Protein AF-A0A6B1ESP6-F1 (afdb_monomer_lite)

Foldseek 3Di:
DPVPPCPVVVVVVVVVVVVVVVVVVVPDDPDDDDPPPDPDDPDDDDDDDDDDDDDDDDDDDDPDDDDPPDDPDPDDPDPDPDDDDDDDADPPPPPPDDDAWDDDPLDIDGVPQDPVNVVVCCVPDDPQPPVNSLVVSLVVQLVVQVVVVCVVVVPDPPVVLSSVLSNLQSVLVVLQVVLVVVLVVLVVVVVVLVVLVVVLVVVVVVCVVPPDDDPVVVVVSVVSVVVSVVSVVVSVVVNVVSVVVRRDNDDRPDDD

Secondary structure (DSSP, 8-state):
-GGGTSHHHHHHHHHHHHHHHHHHHHTSPPPPP----------------------PPPPPP--PPPP----------------S-PPPPPGGGTTT--SSEEEETTEEEETT--HHHHHHHHHHS----HHHHHHHHHHHHHHHHHHHHHHH-TT---HHHHHHHHHHHHHHHHHHHHHHHHHHHTHHHHHHHHHHHHHHHHHHHHHHTT----HHHHHHHHHHHHHHHHHHHHHHHHHHHHHHTPPPPPPP----

Sequence (256 aa):
MFSRKYWLPLLVLIVAIAGVGLYLLQAQPPKQPVVVIKPVAVEKLTVTQPPKVQTPTPSAIDVGAPREDEHFHDADVGHAQLSTEPTPLPAENVDNLPTGETWRDGVWYPENYTQADIQADLAGQPAVTDEEYERRSLKHLVNSYLQRHWAKYPNCTEQELLLADAKDHAKWFAADVDYNKKFLELTPEFDRLRSEANQFMDKYLSVLEGKKLSQAERQKFEAEQKAIVANLGAHNERESALRRSKPIKPKPRHTH

pLDDT: mean 74.84, std 21.78, range [30.27, 97.94]

Radius of gyration: 31.57 Å; chains: 1; bounding box: 67×84×75 Å

Structure (mmCIF, N/CA/C/O backbone):
data_AF-A0A6B1ESP6-F1
#
_entry.id   AF-A0A6B1ESP6-F1
#
loop_
_atom_site.group_PDB
_atom_site.id
_atom_site.type_symbol
_atom_site.label_atom_id
_atom_site.label_alt_id
_atom_site.label_comp_id
_atom_site.label_asym_id
_atom_site.label_entity_id
_atom_site.label_seq_id
_atom_site.pdbx_PDB_ins_code
_atom_site.Cartn_x
_atom_site.Cartn_y
_atom_site.Cartn_z
_atom_site.occupancy
_atom_site.B_iso_or_equiv
_atom_site.auth_seq_id
_atom_site.auth_comp_id
_atom_site.auth_asym_id
_atom_site.auth_atom_id
_atom_site.pdbx_PDB_model_num
ATOM 1 N N . MET A 1 1 ? 19.210 1.535 35.670 1.00 54.34 1 MET A N 1
ATOM 2 C CA . MET A 1 1 ? 18.925 0.530 36.727 1.00 54.34 1 MET A CA 1
ATOM 3 C C . MET A 1 1 ? 17.632 -0.272 36.514 1.00 54.34 1 MET A C 1
ATOM 5 O O . MET A 1 1 ? 17.475 -1.299 37.160 1.00 54.34 1 MET A O 1
ATOM 9 N N . PHE A 1 2 ? 16.736 0.119 35.597 1.00 55.00 2 PHE A N 1
ATOM 10 C CA . PHE A 1 2 ? 15.455 -0.575 35.382 1.00 55.00 2 PHE A CA 1
ATOM 11 C C . PHE A 1 2 ? 15.565 -1.941 34.676 1.00 55.00 2 PHE A C 1
ATOM 13 O O . PHE A 1 2 ? 14.752 -2.821 34.924 1.00 55.00 2 PHE A O 1
ATOM 20 N N . SER A 1 3 ? 16.597 -2.181 33.867 1.00 64.50 3 SER A N 1
ATOM 21 C CA . SER A 1 3 ? 16.687 -3.369 33.005 1.00 64.50 3 SER A CA 1
ATOM 22 C C . SER A 1 3 ? 16.997 -4.694 33.715 1.00 64.50 3 SER A C 1
ATOM 24 O O . SER A 1 3 ? 16.767 -5.740 33.128 1.00 64.50 3 SER A O 1
ATOM 26 N N . ARG A 1 4 ? 17.467 -4.705 34.971 1.00 78.50 4 ARG A N 1
ATOM 27 C CA . ARG A 1 4 ? 17.786 -5.969 35.676 1.00 78.50 4 ARG A CA 1
ATOM 28 C C . ARG A 1 4 ? 16.632 -6.538 36.505 1.00 78.50 4 ARG A C 1
ATOM 30 O O . ARG A 1 4 ? 16.592 -7.742 36.724 1.00 78.50 4 ARG A O 1
ATOM 37 N N . LYS A 1 5 ? 15.684 -5.706 36.952 1.00 87.25 5 LYS A N 1
ATOM 38 C CA . LYS A 1 5 ? 14.614 -6.141 37.871 1.00 87.25 5 LYS A CA 1
ATOM 39 C C . LYS A 1 5 ? 13.443 -6.831 37.157 1.00 87.25 5 LYS A C 1
ATOM 41 O O . LYS A 1 5 ? 12.771 -7.654 37.765 1.00 87.25 5 LYS A O 1
ATOM 46 N N . TYR A 1 6 ? 13.237 -6.546 35.868 1.00 88.75 6 TYR A N 1
ATOM 47 C CA . TYR A 1 6 ? 12.119 -7.087 35.078 1.00 88.75 6 TYR A CA 1
ATOM 48 C C . TYR A 1 6 ? 12.486 -8.271 34.175 1.00 88.75 6 TYR A C 1
ATOM 50 O O . TYR A 1 6 ? 11.617 -8.809 33.498 1.00 88.75 6 TYR A O 1
ATOM 58 N N . TRP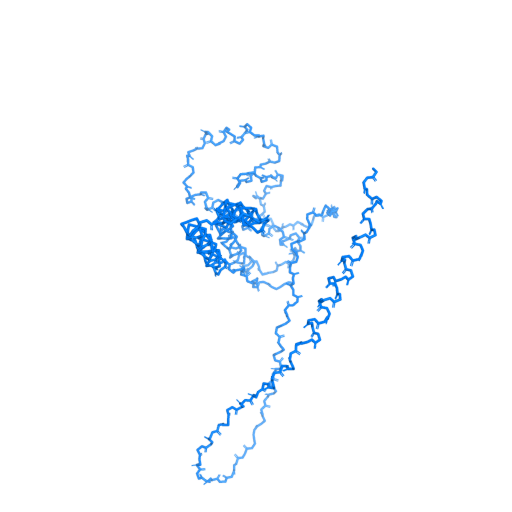 A 1 7 ? 13.745 -8.718 34.174 1.00 90.44 7 TRP A N 1
ATOM 59 C CA . TRP A 1 7 ? 14.173 -9.829 33.316 1.00 90.44 7 TRP A CA 1
ATOM 60 C C . TRP A 1 7 ? 13.505 -11.159 33.690 1.00 90.44 7 TRP A C 1
ATOM 62 O O . TRP A 1 7 ? 13.099 -11.919 32.816 1.00 90.44 7 TRP A O 1
ATOM 72 N N . LEU A 1 8 ? 13.325 -11.412 34.991 1.00 92.19 8 LEU A N 1
ATOM 73 C CA . LEU A 1 8 ? 12.678 -12.629 35.482 1.00 92.19 8 LEU A CA 1
ATOM 74 C C . LEU A 1 8 ? 11.184 -12.718 35.092 1.00 92.19 8 LEU A C 1
ATOM 76 O O . LEU A 1 8 ? 10.803 -13.719 34.488 1.00 92.19 8 LEU A O 1
ATOM 80 N N . PRO A 1 9 ? 10.328 -11.704 35.359 1.00 91.50 9 PRO A N 1
ATOM 81 C CA . PRO A 1 9 ? 8.923 -11.764 34.947 1.00 91.50 9 PRO A CA 1
ATOM 82 C C . PRO A 1 9 ? 8.744 -11.774 33.422 1.00 91.50 9 PRO A C 1
ATOM 84 O O . PRO A 1 9 ? 7.813 -12.410 32.934 1.00 91.50 9 PRO A O 1
ATOM 87 N N . LEU A 1 10 ? 9.647 -11.142 32.661 1.00 93.19 10 LEU A N 1
ATOM 88 C CA . LEU A 1 10 ? 9.607 -11.182 31.198 1.00 93.19 10 LEU A CA 1
ATOM 89 C C . LEU A 1 10 ? 9.841 -12.604 30.657 1.00 93.19 10 LEU A C 1
ATOM 91 O O . LEU A 1 10 ? 9.114 -13.044 29.771 1.00 93.19 10 LEU A O 1
ATOM 95 N N . LEU A 1 11 ? 10.800 -13.351 31.220 1.00 95.56 11 LEU A N 1
ATOM 96 C CA . LEU A 1 11 ? 11.033 -14.749 30.834 1.00 95.56 11 LEU A CA 1
ATOM 97 C C . LEU A 1 11 ? 9.834 -15.647 31.161 1.00 95.56 11 LEU A C 1
ATOM 99 O O . LEU A 1 11 ? 9.449 -16.473 30.337 1.00 95.56 11 LEU A O 1
ATOM 103 N N . VAL A 1 12 ? 9.204 -15.455 32.325 1.00 95.88 12 VAL A N 1
ATOM 104 C CA . VAL A 1 12 ? 7.998 -16.211 32.708 1.00 95.88 12 VAL A CA 1
ATOM 105 C C . VAL A 1 12 ? 6.845 -15.939 31.736 1.00 95.88 12 VAL A C 1
ATOM 107 O O . VAL A 1 12 ? 6.162 -16.874 31.323 1.00 95.88 12 VAL A O 1
ATOM 110 N N . LEU A 1 13 ? 6.663 -14.683 31.314 1.00 95.69 13 LEU A N 1
ATOM 111 C CA . LEU A 1 13 ? 5.640 -14.310 30.336 1.00 95.69 13 LEU A CA 1
ATOM 112 C C . LEU A 1 13 ? 5.875 -14.981 28.973 1.00 95.69 13 LEU A C 1
ATOM 114 O O . LEU A 1 13 ? 4.936 -15.515 28.387 1.00 95.69 13 LEU A O 1
ATOM 118 N N . ILE A 1 14 ? 7.121 -15.004 28.487 1.00 95.44 14 ILE A N 1
ATOM 119 C CA . ILE A 1 14 ? 7.469 -15.640 27.206 1.00 95.44 14 ILE A CA 1
ATOM 120 C C . ILE A 1 14 ? 7.191 -17.150 27.252 1.00 95.44 14 ILE A C 1
ATOM 122 O O . ILE A 1 14 ? 6.597 -17.692 26.320 1.00 95.44 14 ILE A O 1
ATOM 126 N N . VAL A 1 15 ? 7.556 -17.824 28.348 1.00 96.62 15 VAL A N 1
ATOM 127 C CA . VAL A 1 15 ? 7.289 -19.263 28.525 1.00 96.62 15 VAL A CA 1
ATOM 128 C C . VAL A 1 15 ? 5.786 -19.546 28.588 1.00 96.62 15 VAL A C 1
ATOM 130 O O . VAL A 1 15 ? 5.328 -20.520 27.993 1.00 96.62 15 VAL A O 1
ATOM 133 N N . ALA A 1 16 ? 4.999 -18.685 29.240 1.00 96.19 16 ALA A N 1
ATOM 134 C CA . ALA A 1 16 ? 3.546 -18.825 29.284 1.00 96.19 16 ALA A CA 1
ATOM 135 C C . ALA A 1 16 ? 2.908 -18.691 27.889 1.00 96.19 16 ALA A C 1
ATOM 137 O O . ALA A 1 16 ? 2.084 -19.523 27.513 1.00 96.19 16 ALA A O 1
ATOM 138 N N . ILE A 1 17 ? 3.326 -17.698 27.094 1.00 94.88 17 ILE A N 1
ATOM 139 C CA . ILE A 1 17 ? 2.826 -17.503 25.721 1.00 94.88 17 ILE A CA 1
ATOM 140 C C . ILE A 1 17 ? 3.189 -18.704 24.839 1.00 94.88 17 ILE A C 1
ATOM 142 O O . ILE A 1 17 ? 2.329 -19.225 24.129 1.00 94.88 17 ILE A O 1
ATOM 146 N N . ALA A 1 18 ? 4.434 -19.183 24.919 1.00 95.62 18 ALA A N 1
ATOM 147 C CA . ALA A 1 18 ? 4.878 -20.356 24.170 1.00 95.62 18 ALA A CA 1
ATOM 148 C C . ALA A 1 18 ? 4.104 -21.625 24.573 1.00 95.62 18 ALA A C 1
ATOM 150 O O . ALA A 1 18 ? 3.682 -22.390 23.707 1.00 95.62 18 ALA A O 1
ATOM 151 N N . GLY A 1 19 ? 3.861 -21.821 25.873 1.00 96.00 19 GLY A N 1
ATOM 152 C CA . GLY A 1 19 ? 3.088 -22.952 26.389 1.00 96.00 19 GLY A CA 1
ATOM 153 C C . GLY A 1 19 ? 1.634 -22.946 25.913 1.00 96.00 19 GLY A C 1
ATOM 154 O O . GLY A 1 19 ? 1.138 -23.969 25.445 1.00 96.00 19 GLY A O 1
ATOM 155 N N . VAL A 1 20 ? 0.967 -21.788 25.961 1.00 94.12 20 VAL A N 1
ATOM 156 C CA . VAL A 1 20 ? -0.413 -21.638 25.465 1.00 94.12 20 VAL A CA 1
ATOM 157 C C . VAL A 1 20 ? -0.478 -21.832 23.948 1.00 94.12 20 VAL A C 1
ATOM 159 O O . VAL A 1 20 ? -1.365 -22.531 23.460 1.00 94.12 20 VAL A O 1
ATOM 162 N N . GLY A 1 21 ? 0.477 -21.276 23.197 1.00 92.12 21 GLY A N 1
ATOM 163 C CA . GLY A 1 21 ? 0.555 -21.462 21.747 1.00 92.12 21 GLY A CA 1
ATOM 164 C C . GLY A 1 21 ? 0.718 -22.933 21.353 1.00 92.12 21 GLY A C 1
ATOM 165 O O . GLY A 1 21 ? 0.013 -23.418 20.468 1.00 92.12 21 GLY A O 1
ATOM 166 N N . LEU A 1 22 ? 1.589 -23.667 22.054 1.00 93.62 22 LEU A N 1
ATOM 167 C CA . LEU A 1 22 ? 1.801 -25.094 21.813 1.00 93.62 22 LEU A CA 1
ATOM 168 C C . LEU A 1 22 ? 0.562 -25.928 22.173 1.00 93.62 22 LEU A C 1
ATOM 170 O O . LEU A 1 22 ? 0.193 -26.832 21.424 1.00 93.62 22 LEU A O 1
ATOM 174 N N . TYR A 1 23 ? -0.111 -25.593 23.277 1.00 93.88 23 TYR A N 1
ATOM 175 C CA . TYR A 1 23 ? -1.363 -26.236 23.674 1.00 93.88 23 TYR A CA 1
ATOM 176 C C . TYR A 1 23 ? -2.458 -26.057 22.611 1.00 93.88 23 TYR A C 1
ATOM 178 O O . TYR A 1 23 ? -3.116 -27.024 22.231 1.00 93.88 23 TYR A O 1
ATOM 186 N N . LEU A 1 24 ? -2.615 -24.846 22.066 1.00 92.81 24 LEU A N 1
ATOM 187 C CA . LEU A 1 24 ? -3.605 -24.567 21.020 1.00 92.81 24 LEU A CA 1
ATOM 188 C C . LEU A 1 24 ? -3.297 -25.279 19.695 1.00 92.81 24 LEU A C 1
ATOM 190 O O . LEU A 1 24 ? -4.224 -25.677 18.994 1.00 92.81 24 LEU A O 1
ATOM 194 N N . LEU A 1 25 ? -2.018 -25.479 19.362 1.00 87.31 25 LEU A N 1
ATOM 195 C CA . LEU A 1 25 ? -1.607 -26.271 18.197 1.00 87.31 25 LEU A CA 1
ATOM 196 C C . LEU A 1 25 ? -1.955 -27.755 18.361 1.00 87.31 25 LEU A C 1
ATOM 198 O O . LEU A 1 25 ? -2.417 -28.381 17.410 1.00 87.31 25 LEU A O 1
ATOM 202 N N . GLN A 1 26 ? -1.775 -28.310 19.562 1.00 89.88 26 GLN A N 1
ATOM 203 C CA . GLN A 1 26 ? -2.133 -29.702 19.856 1.00 89.88 26 GLN A CA 1
ATOM 204 C C . GLN A 1 26 ? -3.646 -29.921 19.947 1.00 89.88 26 GLN A C 1
ATOM 206 O O . GLN A 1 26 ? -4.128 -31.001 19.617 1.00 89.88 26 GLN A O 1
ATOM 211 N N . ALA A 1 27 ? -4.398 -28.904 20.369 1.00 88.81 27 ALA A N 1
ATOM 212 C CA . ALA A 1 27 ? -5.850 -28.967 20.483 1.00 88.81 27 ALA A CA 1
ATOM 213 C C . ALA A 1 27 ? -6.588 -28.791 19.141 1.00 88.81 27 ALA A C 1
ATOM 215 O O . ALA A 1 27 ? -7.822 -28.800 19.126 1.00 88.81 27 ALA A O 1
ATOM 216 N N . GLN A 1 28 ? -5.882 -28.628 18.013 1.00 83.31 28 GLN A N 1
ATOM 217 C CA . GLN A 1 28 ? -6.551 -28.567 16.716 1.00 83.31 28 GLN A CA 1
ATOM 218 C C . GLN A 1 28 ? -7.166 -29.931 16.372 1.00 83.31 28 GLN A C 1
ATOM 220 O O . GLN A 1 28 ? -6.459 -30.942 16.376 1.00 83.31 28 GLN A O 1
ATOM 225 N N . PRO A 1 29 ? -8.471 -29.990 16.053 1.00 83.44 29 PRO A N 1
ATOM 226 C CA . PRO A 1 29 ? -9.091 -31.230 15.621 1.00 83.44 29 PRO A CA 1
ATOM 227 C C . PRO A 1 29 ? -8.395 -31.745 14.350 1.00 83.44 29 PRO A C 1
ATOM 229 O O . PRO A 1 29 ? -7.986 -30.940 13.504 1.00 83.44 29 PRO A O 1
ATOM 232 N N . PRO A 1 30 ? -8.249 -33.074 14.193 1.00 81.62 30 PRO A N 1
ATOM 233 C CA . PRO A 1 30 ? -7.629 -33.654 13.010 1.00 81.62 30 PRO A CA 1
ATOM 234 C C . PRO A 1 30 ? -8.343 -33.135 11.762 1.00 81.62 30 PRO A C 1
ATOM 236 O O . PRO A 1 30 ? -9.575 -33.153 11.686 1.00 81.62 30 PRO A O 1
ATOM 239 N N . LYS A 1 31 ? -7.564 -32.638 10.793 1.00 82.62 31 LYS A N 1
ATOM 240 C CA . LYS A 1 31 ? -8.104 -32.145 9.521 1.00 82.62 31 LYS A CA 1
ATOM 241 C C . LYS A 1 31 ? -8.976 -33.242 8.919 1.00 82.62 31 LYS A C 1
ATOM 243 O O . LYS A 1 31 ? -8.524 -34.378 8.775 1.00 82.62 31 LYS A O 1
ATOM 248 N N . GLN A 1 32 ? -10.226 -32.905 8.606 1.00 83.06 32 GLN A N 1
ATOM 249 C CA . GLN A 1 32 ? -11.143 -33.863 8.003 1.00 83.06 32 GLN A CA 1
ATOM 250 C C . GLN A 1 32 ? -10.529 -34.399 6.700 1.00 83.06 32 GLN A C 1
ATOM 252 O O . GLN A 1 32 ? -9.935 -33.619 5.947 1.00 83.06 32 GLN A O 1
ATOM 257 N N . PRO A 1 33 ? -10.628 -35.714 6.437 1.00 81.94 33 PRO A N 1
ATOM 258 C CA . PRO A 1 33 ? -10.067 -36.303 5.234 1.00 81.94 33 PRO A CA 1
ATOM 259 C C . PRO A 1 33 ? -10.719 -35.659 4.011 1.00 81.94 33 PRO A C 1
ATOM 261 O O . PRO A 1 33 ? -11.938 -35.700 3.842 1.00 81.94 33 PRO A O 1
ATOM 264 N N . VAL A 1 34 ? -9.896 -35.044 3.163 1.00 79.12 34 VAL A N 1
ATOM 265 C CA . VAL A 1 34 ? -10.346 -34.469 1.896 1.00 79.12 34 VAL A CA 1
ATOM 266 C C . VAL A 1 34 ? -10.755 -35.628 0.993 1.00 79.12 34 VAL A C 1
ATOM 268 O O . VAL A 1 34 ? -9.910 -36.347 0.461 1.00 79.12 34 VAL A O 1
ATOM 271 N N . VAL A 1 35 ? -12.063 -35.836 0.841 1.00 75.25 35 VAL A N 1
ATOM 272 C CA . VAL A 1 35 ? -12.599 -36.811 -0.110 1.00 75.25 35 VAL A CA 1
ATOM 273 C C . VAL A 1 35 ? -12.404 -36.237 -1.509 1.00 75.25 35 VAL A C 1
ATOM 275 O O . VAL A 1 35 ? -13.191 -35.421 -1.982 1.00 75.25 35 VAL A O 1
ATOM 278 N N . VAL A 1 36 ? -11.323 -36.643 -2.174 1.00 71.12 36 VAL A N 1
ATOM 279 C CA . VAL A 1 36 ? -11.107 -36.345 -3.591 1.00 71.12 36 VAL A CA 1
ATOM 280 C C . VAL A 1 36 ? -12.085 -37.198 -4.394 1.00 71.12 36 VAL A C 1
ATOM 282 O O . VAL A 1 36 ? -11.798 -38.345 -4.740 1.00 71.12 36 VAL A O 1
ATOM 285 N N . ILE A 1 37 ? -13.264 -36.645 -4.677 1.00 64.56 37 ILE A N 1
ATOM 286 C CA . ILE A 1 37 ? -14.191 -37.231 -5.644 1.00 64.56 37 ILE A CA 1
ATOM 287 C C . ILE A 1 37 ? -13.564 -37.017 -7.021 1.00 64.56 37 ILE A C 1
ATOM 289 O O . ILE A 1 37 ? -13.698 -35.956 -7.626 1.00 64.56 37 ILE A O 1
ATOM 293 N N . LYS A 1 38 ? -12.836 -38.025 -7.510 1.00 71.88 38 LYS A N 1
ATOM 294 C CA . LYS A 1 38 ? -12.468 -38.080 -8.924 1.00 71.88 38 LYS A CA 1
ATOM 295 C C . LYS A 1 38 ? -13.771 -38.193 -9.724 1.00 71.88 38 LYS A C 1
ATOM 297 O O . LYS A 1 38 ? -14.519 -39.141 -9.477 1.00 71.88 38 LYS A O 1
ATOM 302 N N . PRO A 1 39 ? -14.073 -37.270 -10.651 1.00 62.56 39 PRO A N 1
ATOM 303 C CA . PRO A 1 39 ? -15.215 -37.437 -11.533 1.00 62.56 39 PRO A CA 1
ATOM 304 C C . PRO A 1 39 ? -14.976 -38.686 -12.385 1.00 62.56 39 PRO A C 1
ATOM 306 O O . PRO A 1 39 ? -14.088 -38.719 -13.235 1.00 62.56 39 PRO A O 1
ATOM 309 N N . VAL A 1 40 ? -15.741 -39.742 -12.111 1.00 63.12 40 VAL A N 1
ATOM 310 C CA . VAL A 1 40 ? -15.807 -40.919 -12.974 1.00 63.12 40 VAL A CA 1
ATOM 311 C C . VAL A 1 40 ? -16.521 -40.473 -14.243 1.00 63.12 40 VAL A C 1
ATOM 313 O O . VAL A 1 40 ? -17.710 -40.156 -14.216 1.00 63.12 40 VAL A O 1
ATOM 316 N N . ALA A 1 41 ? -15.780 -40.395 -15.347 1.00 57.38 41 ALA A N 1
ATOM 317 C CA . ALA A 1 41 ? -16.368 -40.217 -16.662 1.00 57.38 41 ALA A CA 1
ATOM 318 C C . ALA A 1 41 ? -17.255 -41.435 -16.945 1.00 57.38 41 ALA A C 1
ATOM 320 O O . ALA A 1 41 ? -16.771 -42.562 -17.033 1.00 57.38 41 ALA A O 1
ATOM 321 N N . VAL A 1 42 ? -18.565 -41.213 -17.034 1.00 53.09 42 VAL A N 1
ATOM 322 C CA . VAL A 1 42 ? -19.512 -42.244 -17.458 1.00 53.09 42 VAL A CA 1
ATOM 323 C C . VAL A 1 42 ? -19.273 -42.475 -18.948 1.00 53.09 42 VAL A C 1
ATOM 325 O O . VAL A 1 42 ? -19.674 -41.662 -19.783 1.00 53.09 42 VAL A O 1
ATOM 328 N N . GLU A 1 43 ? -18.570 -43.556 -19.280 1.00 52.81 43 GLU A N 1
ATOM 329 C CA . GLU A 1 43 ? -18.422 -44.019 -20.657 1.00 52.81 43 GLU A CA 1
ATOM 330 C C . GLU A 1 43 ? -19.806 -44.318 -21.244 1.00 52.81 43 GLU A C 1
ATOM 332 O O . GLU A 1 43 ? -20.570 -45.144 -20.738 1.00 52.81 43 GLU A O 1
ATOM 337 N N . LYS A 1 44 ? -20.135 -43.641 -22.348 1.00 51.88 44 LYS A N 1
ATOM 338 C CA . LYS A 1 44 ? -21.226 -44.059 -23.227 1.00 51.88 44 LYS A CA 1
ATOM 339 C C . LYS A 1 44 ? -20.877 -45.437 -23.784 1.00 51.88 44 LYS A C 1
ATOM 341 O O . LYS A 1 44 ? -19.951 -45.557 -24.584 1.00 51.88 44 LYS A O 1
ATOM 346 N N . LEU A 1 45 ? -21.666 -46.444 -23.411 1.00 49.25 45 LEU A N 1
ATOM 347 C CA . LEU A 1 45 ? -21.692 -47.750 -24.065 1.00 49.25 45 LEU A CA 1
ATOM 348 C C . LEU A 1 45 ? -21.876 -47.550 -25.574 1.00 49.25 45 LEU A C 1
ATOM 350 O O . LEU A 1 45 ? -22.969 -47.219 -26.033 1.00 49.25 45 LEU A O 1
ATOM 354 N N . THR A 1 46 ? -20.802 -47.738 -26.338 1.00 40.28 46 THR A N 1
ATOM 355 C CA . THR A 1 46 ? -20.860 -47.819 -27.797 1.00 40.28 46 THR A CA 1
ATOM 356 C C . THR A 1 46 ? -20.330 -49.178 -28.217 1.00 40.28 46 THR A C 1
ATOM 358 O O . THR A 1 46 ? -19.266 -49.622 -27.795 1.00 40.28 46 THR A O 1
ATOM 361 N N . VAL A 1 47 ? -21.164 -49.849 -29.000 1.00 43.91 47 VAL A N 1
ATOM 362 C CA . VAL A 1 47 ? -21.042 -51.226 -29.455 1.00 43.91 47 VAL A CA 1
ATOM 363 C C . VAL A 1 47 ? -19.794 -51.434 -30.327 1.00 43.91 47 VAL A C 1
ATOM 365 O O . VAL A 1 47 ? -19.432 -50.611 -31.160 1.00 43.91 47 VAL A O 1
ATOM 368 N N . THR A 1 48 ? -19.186 -52.590 -30.089 1.00 46.09 48 THR A N 1
ATOM 369 C CA . THR A 1 48 ? -18.043 -53.292 -30.683 1.00 46.09 48 THR A CA 1
ATOM 370 C C . THR A 1 48 ? -17.803 -53.135 -32.196 1.00 46.09 48 THR A C 1
ATOM 372 O O . THR A 1 48 ? -18.688 -53.445 -32.987 1.00 46.09 48 THR A O 1
ATOM 375 N N . GLN A 1 49 ? -16.543 -52.874 -32.591 1.00 39.34 49 GLN A N 1
ATOM 376 C CA . GLN A 1 49 ? -15.897 -53.475 -33.779 1.00 39.34 49 GLN A CA 1
ATOM 377 C C . GLN A 1 49 ? -14.382 -53.748 -33.540 1.00 39.34 49 GLN A C 1
ATOM 379 O O . GLN A 1 49 ? -13.759 -53.016 -32.771 1.00 39.34 49 GLN A O 1
ATOM 384 N N . PRO A 1 50 ? -13.797 -54.815 -34.141 1.00 41.88 50 PRO A N 1
ATOM 385 C CA . PRO A 1 50 ? -12.459 -55.358 -33.833 1.00 41.88 50 PRO A CA 1
ATOM 386 C C . PRO A 1 50 ? -11.300 -54.716 -34.652 1.00 41.88 50 PRO A C 1
ATOM 388 O O . PRO A 1 50 ? -11.553 -53.914 -35.550 1.00 41.88 50 PRO A O 1
ATOM 391 N N . PRO A 1 51 ? -10.018 -55.023 -34.337 1.00 59.41 51 PRO A N 1
ATOM 392 C CA . PRO A 1 51 ? -8.928 -54.044 -34.262 1.00 59.41 51 PRO A CA 1
ATOM 393 C C . PRO A 1 51 ? -8.087 -53.936 -35.538 1.00 59.41 51 PRO A C 1
ATOM 395 O O . PRO A 1 51 ? -7.925 -54.917 -36.268 1.00 59.41 51 PRO A O 1
ATOM 398 N N . LYS A 1 52 ? -7.423 -52.786 -35.747 1.00 38.00 52 LYS A N 1
ATOM 399 C CA . LYS A 1 52 ? -6.242 -52.751 -36.619 1.00 38.00 52 LYS A CA 1
ATOM 400 C C . LYS A 1 52 ? -5.272 -51.584 -36.375 1.00 38.00 52 LYS A C 1
ATOM 402 O O . LYS A 1 52 ? -5.648 -50.423 -36.433 1.00 38.00 52 LYS A O 1
ATOM 407 N N . VAL A 1 53 ? -4.007 -52.001 -36.276 1.00 38.53 53 VAL A N 1
ATOM 408 C CA . VAL A 1 53 ? -2.730 -51.323 -36.570 1.00 38.53 53 VAL A CA 1
ATOM 409 C C . VAL A 1 53 ? -2.203 -50.296 -35.562 1.00 38.53 53 VAL A C 1
ATOM 411 O O . VAL A 1 53 ? -2.724 -49.202 -35.388 1.00 38.53 53 VAL A O 1
ATOM 414 N N . GLN A 1 54 ? -1.084 -50.700 -34.955 1.00 46.75 54 GLN A N 1
ATOM 415 C CA . GLN A 1 54 ? -0.141 -49.903 -34.182 1.00 46.75 54 GLN A CA 1
ATOM 416 C C . GLN A 1 54 ? 0.600 -48.904 -35.079 1.00 46.75 54 GLN A C 1
ATOM 418 O O . GLN A 1 54 ? 1.150 -49.290 -36.111 1.00 46.75 54 GLN A O 1
ATOM 423 N N . THR A 1 55 ? 0.719 -47.668 -34.602 1.00 41.06 55 THR A N 1
ATOM 424 C CA . THR A 1 55 ? 1.714 -46.692 -35.063 1.00 41.06 55 THR A CA 1
ATOM 425 C C . THR A 1 55 ? 2.296 -46.025 -33.811 1.00 41.06 55 THR A C 1
ATOM 427 O O . THR A 1 55 ? 1.523 -45.686 -32.913 1.00 41.06 55 THR A O 1
ATOM 430 N N . PRO A 1 56 ? 3.628 -45.895 -33.678 1.00 46.66 56 PRO A N 1
ATOM 431 C CA . PRO A 1 56 ? 4.256 -45.468 -32.432 1.00 46.66 56 PRO A CA 1
ATOM 432 C C . PRO A 1 56 ? 4.049 -43.970 -32.176 1.00 46.66 56 PRO A C 1
ATOM 434 O O . PRO A 1 56 ? 4.309 -43.137 -33.044 1.00 46.66 56 PRO A O 1
ATOM 437 N N . THR A 1 57 ? 3.609 -43.637 -30.964 1.00 40.44 57 THR A N 1
ATOM 438 C CA . THR A 1 57 ? 3.522 -42.260 -30.466 1.00 40.44 57 THR A CA 1
ATOM 439 C C . THR A 1 57 ? 4.917 -41.761 -30.064 1.00 40.44 57 THR A C 1
ATOM 441 O O . THR A 1 57 ? 5.603 -42.459 -29.314 1.00 40.44 57 THR A O 1
ATOM 444 N N . PRO A 1 58 ? 5.350 -40.568 -30.509 1.00 40.66 58 PRO A N 1
ATOM 445 C CA . PRO A 1 58 ? 6.550 -39.916 -29.997 1.00 40.66 58 PRO A CA 1
ATOM 446 C C . PRO A 1 58 ? 6.338 -39.446 -28.551 1.00 40.66 58 PRO A C 1
ATOM 448 O O . PRO A 1 58 ? 5.277 -38.935 -28.197 1.00 40.66 58 PRO A O 1
ATOM 451 N N . SER A 1 59 ? 7.364 -39.644 -27.725 1.00 41.91 59 SER A N 1
ATOM 452 C CA . SER A 1 59 ? 7.419 -39.290 -26.307 1.00 41.91 59 SER A CA 1
ATOM 453 C C . SER A 1 59 ? 6.909 -37.876 -26.024 1.00 41.91 59 SER A C 1
ATOM 455 O O . SER A 1 59 ? 7.412 -36.899 -26.578 1.00 41.91 59 SER A O 1
ATOM 457 N N . ALA A 1 60 ? 5.940 -37.774 -25.113 1.00 42.19 60 ALA A N 1
ATOM 458 C CA . ALA A 1 60 ? 5.567 -36.512 -24.500 1.00 42.19 60 ALA A CA 1
ATOM 459 C C . ALA A 1 60 ? 6.734 -36.014 -23.638 1.00 42.19 60 ALA A C 1
ATOM 461 O O . ALA A 1 60 ? 7.237 -36.731 -22.772 1.00 42.19 60 ALA A O 1
ATOM 462 N N . ILE A 1 61 ? 7.165 -34.790 -23.921 1.00 45.59 61 ILE A N 1
ATOM 463 C CA . ILE A 1 61 ? 8.088 -34.020 -23.097 1.00 45.59 61 ILE A CA 1
ATOM 464 C C . ILE A 1 61 ? 7.380 -33.732 -21.771 1.00 45.59 61 ILE A C 1
ATOM 466 O O . ILE A 1 61 ? 6.281 -33.177 -21.749 1.00 45.59 61 ILE A O 1
ATOM 470 N N . ASP A 1 62 ? 8.020 -34.148 -20.685 1.00 41.22 62 ASP A N 1
ATOM 471 C CA . ASP A 1 62 ? 7.661 -33.830 -19.309 1.00 41.22 62 ASP A CA 1
ATOM 472 C C . ASP A 1 62 ? 7.855 -32.321 -19.092 1.00 41.22 62 ASP A C 1
ATOM 474 O O . ASP A 1 62 ? 8.977 -31.825 -18.975 1.00 41.22 62 ASP A O 1
ATOM 478 N N . VAL A 1 63 ? 6.759 -31.561 -19.143 1.00 40.03 63 VAL A N 1
ATOM 479 C CA . VAL A 1 63 ? 6.763 -30.137 -18.799 1.00 40.03 63 VAL A CA 1
ATOM 480 C C . VAL A 1 63 ? 6.737 -30.057 -17.278 1.00 40.03 63 VAL A C 1
ATOM 482 O O . VAL A 1 63 ? 5.676 -30.065 -16.652 1.00 40.03 63 VAL A O 1
ATOM 485 N N . GLY A 1 64 ? 7.935 -30.024 -16.696 1.00 35.47 64 GLY A N 1
ATOM 486 C CA . GLY A 1 64 ? 8.140 -29.796 -15.275 1.00 35.47 64 GLY A CA 1
ATOM 487 C C . GLY A 1 64 ? 7.401 -28.545 -14.796 1.00 35.47 64 GLY A C 1
ATOM 488 O O . GLY A 1 64 ? 7.369 -27.513 -15.470 1.00 35.47 64 GLY A O 1
ATOM 489 N N . ALA A 1 65 ? 6.792 -28.664 -13.618 1.00 42.28 65 ALA A N 1
ATOM 490 C CA . ALA A 1 65 ? 6.130 -27.576 -12.916 1.00 42.28 65 ALA A CA 1
ATOM 4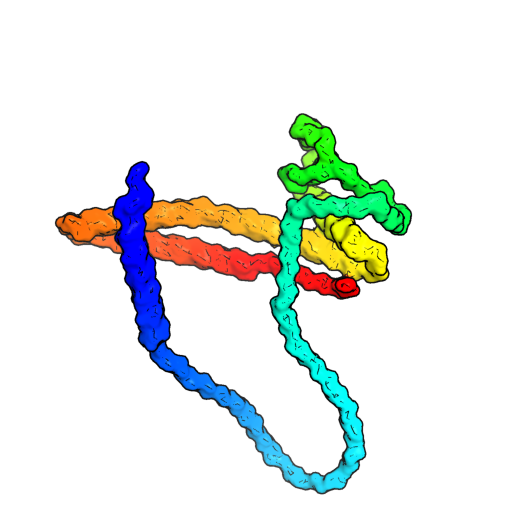91 C C . ALA A 1 65 ? 7.050 -26.340 -12.798 1.00 42.28 65 ALA A C 1
ATOM 493 O O . ALA A 1 65 ? 8.254 -26.500 -12.571 1.00 42.28 65 ALA A O 1
ATOM 494 N N . PRO A 1 66 ? 6.516 -25.110 -12.915 1.00 43.94 66 PRO A N 1
ATOM 495 C CA . PRO A 1 66 ? 7.311 -23.908 -12.707 1.00 43.94 66 PRO A CA 1
ATOM 496 C C . PRO A 1 66 ? 7.833 -23.881 -11.265 1.00 43.94 66 PRO A C 1
ATOM 498 O O . PRO A 1 66 ? 7.059 -23.892 -10.310 1.00 43.94 66 PRO A O 1
ATOM 501 N N . ARG A 1 67 ? 9.161 -23.858 -11.120 1.00 39.72 67 ARG A N 1
ATOM 502 C CA . ARG A 1 67 ? 9.853 -23.530 -9.868 1.00 39.72 67 ARG A CA 1
ATOM 503 C C . ARG A 1 67 ? 9.475 -22.101 -9.469 1.00 39.72 67 ARG A C 1
ATOM 505 O O . ARG A 1 67 ? 9.697 -21.176 -10.242 1.00 39.72 67 ARG A O 1
ATOM 512 N N . GLU A 1 68 ? 8.927 -21.928 -8.270 1.00 42.62 68 GLU A N 1
ATOM 513 C CA . GLU A 1 68 ? 8.525 -20.627 -7.709 1.00 42.62 68 GLU A CA 1
ATOM 514 C C . GLU A 1 68 ? 9.675 -19.874 -7.001 1.00 42.62 68 GLU A C 1
ATOM 516 O O . GLU A 1 68 ? 9.440 -18.872 -6.331 1.00 42.62 68 GLU A O 1
ATOM 521 N N . ASP A 1 69 ? 10.931 -20.289 -7.188 1.00 42.84 69 ASP A N 1
ATOM 522 C CA . ASP A 1 69 ? 12.054 -19.848 -6.345 1.00 42.84 69 ASP A CA 1
ATOM 523 C C . ASP A 1 69 ? 13.048 -18.902 -7.041 1.00 42.84 69 ASP A C 1
ATOM 525 O O . ASP A 1 69 ? 14.258 -19.025 -6.871 1.00 42.84 69 ASP A O 1
ATOM 529 N N . GLU A 1 70 ? 12.562 -17.914 -7.792 1.00 38.34 70 GLU A N 1
ATOM 530 C CA . GLU A 1 70 ? 13.395 -16.773 -8.201 1.00 38.34 70 GLU A CA 1
ATOM 531 C C . GLU A 1 70 ? 12.837 -15.480 -7.613 1.00 38.34 70 GLU A C 1
ATOM 533 O O . GLU A 1 70 ? 12.230 -14.634 -8.273 1.00 38.34 70 GLU A O 1
ATOM 538 N N . HIS A 1 71 ? 13.056 -15.331 -6.306 1.00 39.97 71 HIS A N 1
ATOM 539 C CA . HIS A 1 71 ? 13.096 -14.017 -5.684 1.00 39.97 71 HIS A CA 1
ATOM 540 C C . HIS A 1 71 ? 14.248 -13.229 -6.318 1.00 39.97 71 HIS A C 1
ATOM 542 O O . HIS A 1 71 ? 15.410 -13.369 -5.937 1.00 39.97 71 HIS A O 1
ATOM 548 N N . PHE A 1 72 ? 13.917 -12.371 -7.283 1.00 38.91 72 PHE A N 1
ATOM 549 C CA . PHE A 1 72 ? 14.731 -11.202 -7.589 1.00 38.91 72 PHE A CA 1
ATOM 550 C C . PHE A 1 72 ? 14.763 -10.350 -6.317 1.00 38.91 72 PHE A C 1
ATOM 552 O O . PHE A 1 72 ? 13.870 -9.540 -6.067 1.00 38.91 72 PHE A O 1
ATOM 559 N N . HIS A 1 73 ? 15.763 -10.580 -5.472 1.00 35.50 73 HIS A N 1
ATOM 560 C CA . HIS A 1 73 ? 16.157 -9.581 -4.501 1.00 35.50 73 HIS A CA 1
ATOM 561 C C . HIS A 1 73 ? 16.596 -8.370 -5.320 1.00 35.50 73 HIS A C 1
ATOM 563 O O . HIS A 1 73 ? 17.548 -8.466 -6.098 1.00 35.50 73 HIS A O 1
ATOM 569 N N . ASP A 1 74 ? 15.874 -7.254 -5.184 1.00 39.12 74 ASP A N 1
ATOM 570 C CA . ASP A 1 74 ? 16.467 -5.944 -5.419 1.00 39.12 74 ASP A CA 1
ATOM 571 C C . ASP A 1 74 ? 17.736 -5.937 -4.575 1.00 39.12 74 ASP A C 1
ATOM 573 O O . ASP A 1 74 ? 17.684 -5.901 -3.343 1.00 39.12 74 ASP A O 1
ATOM 577 N N . ALA A 1 75 ? 18.862 -6.152 -5.253 1.00 39.94 75 ALA A N 1
ATOM 578 C CA . ALA A 1 75 ? 20.162 -6.112 -4.642 1.00 39.94 75 ALA A CA 1
ATOM 579 C C . ALA A 1 75 ? 20.282 -4.721 -4.034 1.00 39.94 75 ALA A C 1
ATOM 581 O O . ALA A 1 75 ? 20.298 -3.710 -4.739 1.00 39.94 75 ALA A O 1
ATOM 582 N N . ASP A 1 76 ? 20.244 -4.730 -2.708 1.00 36.59 76 ASP A N 1
ATOM 583 C CA . ASP A 1 76 ? 21.049 -3.924 -1.817 1.00 36.59 76 ASP A CA 1
ATOM 584 C C . ASP A 1 76 ? 21.984 -2.995 -2.596 1.00 36.59 76 ASP A C 1
ATOM 586 O O . ASP A 1 76 ? 22.839 -3.448 -3.366 1.00 36.59 76 ASP A O 1
ATOM 590 N N . VAL A 1 77 ? 21.799 -1.690 -2.406 1.00 40.91 77 VAL A N 1
ATOM 591 C CA . VAL A 1 77 ? 22.686 -0.635 -2.903 1.00 40.91 77 VAL A CA 1
ATOM 592 C C . VAL A 1 77 ? 23.997 -0.726 -2.108 1.00 40.91 77 VAL A C 1
ATOM 594 O O . VAL A 1 77 ? 24.351 0.146 -1.323 1.00 40.91 77 VAL A O 1
ATOM 597 N N . GLY A 1 78 ? 24.694 -1.849 -2.246 1.00 30.27 78 GLY A N 1
ATOM 598 C CA . GLY A 1 78 ? 26.016 -2.101 -1.720 1.00 30.27 78 GLY A CA 1
ATOM 599 C C . GLY A 1 78 ? 27.022 -1.646 -2.760 1.00 30.27 78 GLY A C 1
ATOM 600 O O . GLY A 1 78 ? 27.005 -2.114 -3.897 1.00 30.27 78 GLY A O 1
ATOM 601 N N . HIS A 1 79 ? 27.889 -0.717 -2.369 1.00 37.69 79 HIS A N 1
ATOM 602 C CA . HIS A 1 79 ? 29.018 -0.226 -3.150 1.00 37.69 79 HIS A CA 1
ATOM 603 C C . HIS A 1 79 ? 29.928 -1.384 -3.604 1.00 37.69 79 HIS A C 1
ATOM 605 O O . HIS A 1 79 ? 30.907 -1.719 -2.938 1.00 37.69 79 HIS A O 1
ATOM 611 N N . ALA A 1 80 ? 29.619 -2.012 -4.736 1.00 35.88 80 ALA A N 1
ATOM 612 C CA . ALA A 1 80 ? 30.525 -2.940 -5.388 1.00 35.88 80 ALA A CA 1
ATOM 613 C C . ALA A 1 80 ? 31.642 -2.121 -6.045 1.00 35.88 80 ALA A C 1
ATOM 615 O O . ALA A 1 80 ? 31.394 -1.326 -6.952 1.00 35.88 80 ALA A O 1
ATOM 616 N N . GLN A 1 81 ? 32.875 -2.295 -5.567 1.00 39.03 81 GLN A N 1
ATOM 617 C CA . GLN A 1 81 ? 34.071 -1.826 -6.262 1.00 39.03 81 GLN A CA 1
ATOM 618 C C . GLN A 1 81 ? 34.090 -2.442 -7.669 1.00 39.03 81 GLN A C 1
ATOM 620 O O . GLN A 1 81 ? 34.308 -3.641 -7.834 1.00 39.03 81 GLN A O 1
ATOM 625 N N . LEU A 1 82 ? 33.803 -1.608 -8.669 1.00 37.84 82 LEU A N 1
ATOM 626 C CA . LEU A 1 82 ? 33.830 -1.948 -10.085 1.00 37.84 82 LEU A CA 1
ATOM 627 C C . LEU A 1 82 ? 35.264 -2.257 -10.530 1.00 37.84 82 LEU A C 1
ATOM 629 O O . LEU A 1 82 ? 36.199 -1.512 -10.238 1.00 37.84 82 LEU A O 1
ATOM 633 N N . SER A 1 83 ? 35.410 -3.357 -11.268 1.00 37.31 83 SER A N 1
ATOM 634 C CA . SER A 1 83 ? 36.591 -3.653 -12.078 1.00 37.31 83 SER A CA 1
ATOM 635 C C . SER A 1 83 ? 36.806 -2.535 -13.110 1.00 37.31 83 SER A C 1
ATOM 637 O O . SER A 1 83 ? 35.855 -2.056 -13.722 1.00 37.31 83 SER A O 1
ATOM 639 N N . THR A 1 84 ? 38.053 -2.091 -13.266 1.00 33.78 84 THR A N 1
ATOM 640 C CA . THR A 1 84 ? 38.453 -0.842 -13.936 1.00 33.78 84 THR A CA 1
ATOM 641 C C . THR A 1 84 ? 38.625 -0.923 -15.454 1.00 33.78 84 THR A C 1
ATOM 643 O O . THR A 1 84 ? 39.215 -0.013 -16.029 1.00 33.78 84 THR A O 1
ATOM 646 N N . GLU A 1 85 ? 38.122 -1.953 -16.134 1.00 34.94 85 GLU A N 1
ATOM 647 C CA . GLU A 1 85 ? 38.190 -1.998 -17.601 1.00 34.94 85 GLU A CA 1
ATOM 648 C C . GLU A 1 85 ? 36.794 -2.037 -18.240 1.00 34.94 85 GLU A C 1
ATOM 650 O O . GLU A 1 85 ? 36.119 -3.069 -18.206 1.00 34.94 85 GLU A O 1
ATOM 655 N N . PRO A 1 86 ? 36.330 -0.911 -18.823 1.00 36.97 86 PRO A N 1
ATOM 656 C CA . PRO A 1 86 ? 35.065 -0.870 -19.536 1.00 36.97 86 PRO A CA 1
ATOM 657 C C . PRO A 1 86 ? 35.190 -1.626 -20.862 1.00 36.97 86 PRO A C 1
ATOM 659 O O . PRO A 1 86 ? 36.012 -1.293 -21.715 1.00 36.97 86 PRO A O 1
ATOM 662 N N . THR A 1 87 ? 34.323 -2.618 -21.066 1.00 41.78 87 THR A N 1
ATOM 663 C CA . THR A 1 87 ? 34.029 -3.105 -22.419 1.00 41.78 87 THR A CA 1
ATOM 664 C C . THR A 1 87 ? 33.251 -1.997 -23.137 1.00 41.78 87 THR A C 1
ATOM 666 O O . THR A 1 87 ? 32.208 -1.584 -22.622 1.00 41.78 87 THR A O 1
ATOM 669 N N . PRO A 1 88 ? 33.732 -1.465 -24.275 1.00 38.19 88 PRO A N 1
ATOM 670 C CA . PRO A 1 88 ? 33.036 -0.397 -24.976 1.00 38.19 88 PRO A CA 1
ATOM 671 C C . PRO A 1 88 ? 31.689 -0.910 -25.487 1.00 38.19 88 PRO A C 1
ATOM 673 O O . PRO A 1 88 ? 31.611 -1.904 -26.209 1.00 38.19 88 PRO A O 1
ATOM 676 N N . LEU A 1 89 ? 30.623 -0.218 -25.090 1.00 41.00 89 LEU A N 1
ATOM 677 C CA . LEU A 1 89 ? 29.290 -0.393 -25.653 1.00 41.00 89 LEU A CA 1
ATOM 678 C C . LEU A 1 89 ? 29.324 -0.069 -27.166 1.00 41.00 89 LEU A C 1
ATOM 680 O O . LEU A 1 89 ? 30.125 0.770 -27.589 1.00 41.00 89 LEU A O 1
ATOM 684 N N . PRO A 1 90 ? 28.473 -0.696 -28.000 1.00 39.81 90 PRO A N 1
ATOM 685 C CA . PRO A 1 90 ? 28.377 -0.355 -29.417 1.00 39.81 90 PRO A CA 1
ATOM 686 C C . PRO A 1 90 ? 28.009 1.128 -29.576 1.00 39.81 90 PRO A C 1
ATOM 688 O O . PRO A 1 90 ? 26.960 1.565 -29.109 1.00 39.81 90 PRO A O 1
ATOM 691 N N . ALA A 1 91 ? 28.888 1.889 -30.235 1.00 45.19 91 ALA A N 1
ATOM 692 C CA . ALA A 1 91 ? 28.885 3.357 -30.278 1.00 45.19 91 ALA A CA 1
ATOM 693 C C . ALA A 1 91 ? 27.596 3.995 -30.832 1.00 45.19 91 ALA A C 1
ATOM 695 O O . ALA A 1 91 ? 27.344 5.169 -30.603 1.00 45.19 91 ALA A O 1
ATOM 696 N N . GLU A 1 92 ? 26.743 3.236 -31.517 1.00 41.31 92 GLU A N 1
ATOM 697 C CA . GLU A 1 92 ? 25.572 3.790 -32.203 1.00 41.31 92 GLU A CA 1
ATOM 698 C C . GLU A 1 92 ? 24.379 4.103 -31.271 1.00 41.31 92 GLU A C 1
ATOM 700 O O . GLU A 1 92 ? 23.410 4.709 -31.713 1.00 41.31 92 GLU A O 1
ATOM 705 N N . ASN A 1 93 ? 24.436 3.751 -29.975 1.00 41.69 93 ASN A N 1
ATOM 706 C CA . ASN A 1 93 ? 23.329 3.976 -29.022 1.00 41.69 93 ASN A CA 1
ATOM 707 C C . ASN A 1 93 ? 23.722 4.628 -27.674 1.00 41.69 93 ASN A C 1
ATOM 709 O O . ASN A 1 93 ? 22.889 4.699 -26.769 1.00 41.69 93 ASN A O 1
ATOM 713 N N . VAL A 1 94 ? 24.965 5.101 -27.511 1.00 39.44 94 VAL A N 1
ATOM 714 C CA . VAL A 1 94 ? 25.542 5.454 -26.187 1.00 39.44 94 VAL A CA 1
ATOM 715 C C . VAL A 1 94 ? 25.839 6.948 -26.027 1.00 39.44 94 VAL A C 1
ATOM 717 O O . VAL A 1 94 ? 25.954 7.423 -24.899 1.00 39.44 94 VAL A O 1
ATOM 720 N N . ASP A 1 95 ? 25.861 7.723 -27.113 1.00 35.22 95 ASP A N 1
ATOM 721 C CA . ASP A 1 95 ? 26.253 9.146 -27.103 1.00 35.22 95 ASP A CA 1
ATOM 722 C C . ASP A 1 95 ? 25.294 10.091 -26.340 1.00 35.22 95 ASP A C 1
ATOM 724 O O . ASP A 1 95 ? 25.462 11.305 -26.375 1.00 35.22 95 ASP A O 1
ATOM 728 N N . ASN A 1 96 ? 24.293 9.569 -25.621 1.00 43.47 96 ASN A N 1
ATOM 729 C CA . ASN A 1 96 ? 23.332 10.358 -24.841 1.00 43.47 96 ASN A CA 1
ATOM 730 C C . ASN A 1 96 ? 23.052 9.811 -23.429 1.00 43.47 96 ASN A C 1
ATOM 732 O O . ASN A 1 96 ? 21.999 10.118 -22.866 1.00 43.47 96 ASN A O 1
ATOM 736 N N . LEU A 1 97 ? 23.929 8.988 -22.844 1.00 41.00 97 LEU A N 1
ATOM 737 C CA . LEU A 1 97 ? 23.737 8.523 -21.464 1.00 41.00 97 LEU A CA 1
ATOM 738 C C . LEU A 1 97 ? 24.553 9.382 -20.479 1.00 41.00 97 LEU A C 1
ATOM 740 O O . LEU A 1 97 ? 25.781 9.289 -20.471 1.00 41.00 97 LEU A O 1
ATOM 744 N N . PRO A 1 98 ? 23.902 10.219 -19.649 1.00 44.03 98 PRO A N 1
ATOM 745 C CA . PRO A 1 98 ? 24.591 11.080 -18.698 1.00 44.03 98 PRO A CA 1
ATOM 746 C C . PRO A 1 98 ? 25.074 10.253 -17.500 1.00 44.03 98 PRO A C 1
ATOM 748 O O . PRO A 1 98 ? 24.294 9.721 -16.713 1.00 44.03 98 PRO A O 1
ATOM 751 N N . THR A 1 99 ? 26.389 10.116 -17.364 1.00 48.34 99 THR A N 1
ATOM 752 C CA . THR A 1 99 ? 27.026 9.656 -16.126 1.00 48.34 99 THR A CA 1
ATOM 753 C C . THR A 1 99 ? 27.129 10.820 -15.142 1.00 48.34 99 THR A C 1
ATOM 755 O O . THR A 1 99 ? 27.641 11.875 -15.511 1.00 48.34 99 THR A O 1
ATOM 758 N N . GLY A 1 100 ? 26.692 10.604 -13.897 1.00 57.03 100 GLY A N 1
ATOM 759 C CA . GLY A 1 100 ? 26.707 11.607 -12.828 1.00 57.03 100 GLY A CA 1
ATOM 760 C C . GLY A 1 100 ? 25.373 12.332 -12.697 1.00 57.03 100 GLY A C 1
ATOM 761 O O . GLY A 1 100 ? 25.333 13.536 -12.897 1.00 57.03 100 GLY A O 1
ATOM 762 N N . GLU A 1 101 ? 24.289 11.619 -12.377 1.00 60.75 101 GLU A N 1
ATOM 763 C CA . GLU A 1 101 ? 22.982 12.200 -12.034 1.00 60.75 101 GLU A CA 1
ATOM 764 C C . GLU A 1 101 ? 22.499 11.684 -10.658 1.00 60.75 101 GLU A C 1
ATOM 766 O O . GLU A 1 101 ? 22.855 10.587 -10.231 1.00 60.75 101 GLU A O 1
ATOM 771 N N . THR A 1 102 ? 21.670 12.464 -9.959 1.00 54.50 102 THR A N 1
ATOM 772 C CA . THR A 1 102 ? 21.008 12.182 -8.678 1.00 54.50 102 THR A CA 1
ATOM 773 C C . THR A 1 102 ? 19.491 12.376 -8.799 1.00 54.50 102 THR A C 1
ATOM 775 O O . THR A 1 102 ? 19.023 13.272 -9.499 1.00 54.50 102 THR A O 1
ATOM 778 N N . TRP A 1 103 ? 18.703 11.543 -8.112 1.00 48.69 103 TRP A N 1
ATOM 779 C CA . TRP A 1 103 ? 17.233 11.588 -8.133 1.00 48.69 103 TRP A CA 1
ATOM 780 C C . TRP A 1 103 ? 16.681 12.482 -7.018 1.00 48.69 103 TRP A C 1
ATOM 782 O O . TRP A 1 103 ? 16.937 12.220 -5.840 1.00 48.69 103 TRP A O 1
ATOM 792 N N . ARG A 1 104 ? 15.892 13.509 -7.364 1.00 55.41 104 ARG A N 1
ATOM 793 C CA . ARG A 1 104 ? 15.156 14.356 -6.403 1.00 55.41 104 ARG A CA 1
ATOM 794 C C . ARG A 1 104 ? 13.776 14.719 -6.946 1.00 55.41 104 ARG A C 1
ATOM 796 O O . ARG A 1 104 ? 13.644 15.044 -8.118 1.00 55.41 104 ARG A O 1
ATOM 803 N N . ASP A 1 105 ? 12.748 14.650 -6.102 1.00 55.91 105 ASP A N 1
ATOM 804 C CA . ASP A 1 105 ? 11.373 15.069 -6.434 1.00 55.91 105 ASP A CA 1
ATOM 805 C C . ASP A 1 105 ? 10.815 14.476 -7.749 1.00 55.91 105 ASP A C 1
ATOM 807 O O . ASP A 1 105 ? 10.040 15.105 -8.464 1.00 55.91 105 ASP A O 1
ATOM 811 N N . GLY A 1 106 ? 11.216 13.245 -8.087 1.00 47.19 106 GLY A N 1
ATOM 812 C CA . GLY A 1 106 ? 10.760 12.559 -9.300 1.00 47.19 106 GLY A CA 1
ATOM 813 C C . GLY A 1 106 ? 11.500 12.941 -10.590 1.00 47.19 106 GLY A C 1
ATOM 814 O O . GLY A 1 106 ? 11.032 12.597 -11.674 1.00 47.19 106 GLY A O 1
ATOM 815 N N . VAL A 1 107 ? 12.621 13.662 -10.500 1.00 49.22 107 VAL A N 1
ATOM 816 C CA . VAL A 1 107 ? 13.439 14.100 -11.641 1.00 49.22 107 VAL A CA 1
ATOM 817 C C . VAL A 1 107 ? 14.911 13.765 -11.371 1.00 49.22 107 VAL A C 1
ATOM 819 O O . VAL A 1 107 ? 15.390 13.885 -10.241 1.00 49.22 107 VAL A O 1
ATOM 822 N N . TRP A 1 108 ? 15.632 13.301 -12.396 1.00 52.75 108 TRP A N 1
ATOM 823 C CA . TRP A 1 108 ? 17.088 13.148 -12.329 1.00 52.75 108 TRP A CA 1
ATOM 824 C C . TRP A 1 108 ? 17.759 14.466 -12.685 1.00 52.75 108 TRP A C 1
ATOM 826 O O . TRP A 1 108 ? 17.405 15.105 -13.674 1.00 52.75 108 TRP A O 1
ATOM 836 N N . TYR A 1 109 ? 18.729 14.846 -11.870 1.00 58.16 109 TYR A N 1
ATOM 837 C CA . TYR A 1 109 ? 19.547 16.030 -12.057 1.00 58.16 109 TYR A CA 1
ATOM 838 C C . TYR A 1 109 ? 21.013 15.625 -12.084 1.00 58.16 109 TYR A C 1
ATOM 840 O O . TYR A 1 109 ? 21.365 14.722 -11.337 1.00 58.16 109 TYR A O 1
ATOM 848 N N . PRO A 1 110 ? 21.895 16.283 -12.842 1.00 68.69 110 PRO A N 1
ATOM 849 C CA . PRO A 1 110 ? 23.339 16.079 -12.731 1.00 68.69 110 PRO A CA 1
ATOM 850 C C . PRO A 1 110 ? 23.842 16.058 -11.268 1.00 68.69 110 PRO A C 1
ATOM 852 O O . PRO A 1 110 ? 23.277 16.700 -10.389 1.00 68.69 110 PRO A O 1
ATOM 855 N N . GLU A 1 111 ? 24.912 15.330 -10.958 1.00 65.62 111 GLU A N 1
ATOM 856 C CA . GLU A 1 111 ? 25.465 15.179 -9.598 1.00 65.62 111 GLU A CA 1
ATOM 857 C C . GLU A 1 111 ? 25.894 16.522 -8.993 1.00 65.62 111 GLU A C 1
ATOM 859 O O . GLU A 1 111 ? 25.934 16.692 -7.776 1.00 65.62 111 GLU A O 1
ATOM 864 N N . ASN A 1 112 ? 26.178 17.493 -9.859 1.00 72.69 112 ASN A N 1
ATOM 865 C CA . ASN A 1 112 ? 26.515 18.870 -9.535 1.00 72.69 112 ASN A CA 1
ATOM 866 C C . ASN A 1 112 ? 25.323 19.846 -9.607 1.00 72.69 112 ASN A C 1
ATOM 868 O O . ASN A 1 112 ? 25.540 21.042 -9.428 1.00 72.69 112 ASN A O 1
ATOM 872 N N . TYR A 1 113 ? 24.091 19.376 -9.838 1.00 60.12 113 TYR A N 1
ATOM 873 C CA . TYR A 1 113 ? 22.896 20.224 -9.802 1.00 60.12 113 TYR A CA 1
ATOM 874 C C . TYR A 1 113 ? 22.536 20.577 -8.361 1.00 60.12 113 TYR A C 1
ATOM 8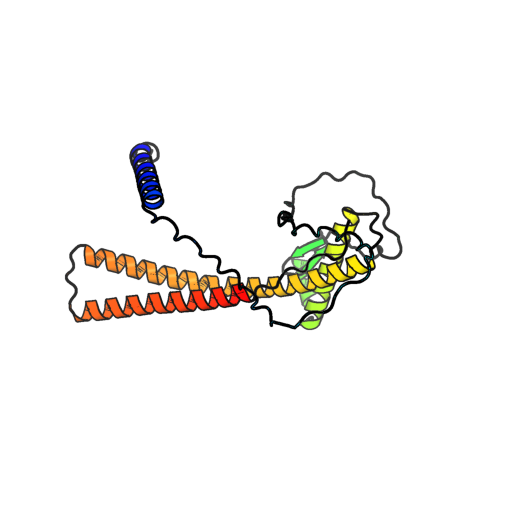76 O O . TYR A 1 113 ? 22.171 19.726 -7.542 1.00 60.12 113 TYR A O 1
ATOM 884 N N . THR A 1 114 ? 22.631 21.860 -8.037 1.00 74.94 114 THR A N 1
ATOM 885 C CA . THR A 1 114 ? 22.255 22.367 -6.722 1.00 74.94 114 THR A CA 1
ATOM 886 C C . THR A 1 114 ? 20.740 22.551 -6.623 1.00 74.94 114 THR A C 1
ATOM 888 O O . THR A 1 114 ? 20.035 22.674 -7.621 1.00 74.94 114 THR A O 1
ATOM 891 N N . GLN A 1 115 ? 20.215 22.651 -5.398 1.00 67.19 115 GLN A N 1
ATOM 892 C CA . GLN A 1 115 ? 18.802 22.988 -5.164 1.00 67.19 115 GLN A CA 1
ATOM 893 C C . GLN A 1 115 ? 18.392 24.309 -5.855 1.00 67.19 115 GLN A C 1
ATOM 895 O O . GLN A 1 115 ? 17.231 24.479 -6.220 1.00 67.19 115 GLN A O 1
ATOM 900 N N . ALA A 1 116 ? 19.337 25.239 -6.031 1.00 65.25 116 ALA A N 1
ATOM 901 C CA . ALA A 1 116 ? 19.115 26.503 -6.724 1.00 65.25 116 ALA A CA 1
ATOM 902 C C . ALA A 1 116 ? 19.011 26.318 -8.246 1.00 65.25 116 ALA A C 1
ATOM 904 O O . ALA A 1 116 ? 18.151 26.945 -8.856 1.00 65.25 116 ALA A O 1
ATOM 905 N N . ASP A 1 117 ? 19.805 25.420 -8.835 1.00 61.47 117 ASP A N 1
ATOM 906 C CA . ASP A 1 117 ? 19.726 25.080 -10.264 1.00 61.47 117 ASP A CA 1
ATOM 907 C C . ASP A 1 117 ? 18.401 24.379 -10.583 1.00 61.47 117 ASP A C 1
ATOM 909 O O . ASP A 1 117 ? 17.733 24.722 -11.553 1.00 61.47 117 ASP A O 1
ATOM 913 N N . ILE A 1 118 ? 17.953 23.484 -9.692 1.00 62.69 118 ILE A N 1
ATOM 914 C CA . ILE A 1 118 ? 16.630 22.845 -9.763 1.00 62.69 118 ILE A CA 1
ATOM 915 C C . ILE A 1 118 ? 15.515 23.901 -9.783 1.00 62.69 118 ILE A C 1
ATOM 917 O O . ILE A 1 118 ? 14.620 23.863 -10.625 1.00 62.69 118 ILE A O 1
ATOM 921 N N . GLN A 1 119 ? 15.563 24.861 -8.856 1.00 64.00 119 GLN A N 1
ATOM 922 C CA . GLN A 1 119 ? 14.565 25.931 -8.754 1.00 64.00 119 GLN A CA 1
ATOM 923 C C . GLN A 1 119 ? 14.615 26.891 -9.952 1.00 64.00 119 GLN A C 1
ATOM 925 O O . GLN A 1 119 ? 13.566 27.330 -10.415 1.00 64.00 119 GLN A O 1
ATOM 930 N N . ALA A 1 120 ? 15.809 27.208 -10.463 1.00 58.56 120 ALA A N 1
ATOM 931 C CA . ALA A 1 120 ? 15.996 28.077 -11.622 1.00 58.56 120 ALA A CA 1
ATOM 932 C C . ALA A 1 120 ? 15.469 27.434 -12.913 1.00 58.56 120 ALA A C 1
ATOM 934 O O . ALA A 1 120 ? 14.789 28.101 -13.693 1.00 58.56 120 ALA A O 1
ATOM 935 N N . ASP A 1 121 ? 15.697 26.134 -13.100 1.00 63.25 121 ASP A N 1
ATOM 936 C CA . ASP A 1 121 ? 15.145 25.379 -14.224 1.00 63.25 121 ASP A CA 1
ATOM 937 C C . ASP A 1 121 ? 13.626 25.247 -14.140 1.00 63.25 121 ASP A C 1
ATOM 939 O O . ASP A 1 121 ? 12.930 25.471 -15.130 1.00 63.25 121 ASP A O 1
ATOM 943 N N . LEU A 1 122 ? 13.090 24.949 -12.954 1.00 61.62 122 LEU A N 1
ATOM 944 C CA . LEU A 1 122 ? 11.643 24.903 -12.732 1.00 61.62 122 LEU A CA 1
ATOM 945 C C . LEU A 1 122 ? 10.978 26.273 -12.933 1.00 61.62 122 LEU A C 1
ATOM 947 O O . LEU A 1 122 ? 9.819 26.332 -13.336 1.00 61.62 122 LEU A O 1
ATOM 951 N N . ALA A 1 123 ? 11.695 27.369 -12.674 1.00 62.66 123 ALA A N 1
ATOM 952 C CA . ALA A 1 123 ? 11.209 28.730 -12.893 1.00 62.66 123 ALA A CA 1
ATOM 953 C C . ALA A 1 123 ? 11.335 29.200 -14.356 1.00 62.66 123 ALA A C 1
ATOM 955 O O . ALA A 1 123 ? 10.609 30.109 -14.764 1.00 62.66 123 ALA A O 1
ATOM 956 N N . GLY A 1 124 ? 12.260 28.620 -15.129 1.00 55.66 124 GLY A N 1
ATOM 957 C CA . GLY A 1 124 ? 12.561 29.009 -16.510 1.00 55.66 124 GLY A CA 1
ATOM 958 C C . GLY A 1 124 ? 11.941 28.115 -17.585 1.00 55.66 124 GLY A C 1
ATOM 959 O O . GLY A 1 124 ? 11.790 28.558 -18.726 1.00 55.66 124 GLY A O 1
ATOM 960 N N . GLN A 1 125 ? 11.566 26.875 -17.258 1.00 57.50 125 GLN A N 1
ATOM 961 C CA . GLN A 1 125 ? 10.867 26.005 -18.199 1.00 57.50 125 GLN A CA 1
ATOM 962 C C . GLN A 1 125 ? 9.376 26.364 -18.250 1.00 57.50 125 GLN A C 1
ATOM 964 O O . GLN A 1 125 ? 8.764 26.621 -17.210 1.00 57.50 125 GLN A O 1
ATOM 969 N N . PRO A 1 126 ? 8.751 26.380 -19.448 1.00 57.19 126 PRO A N 1
AT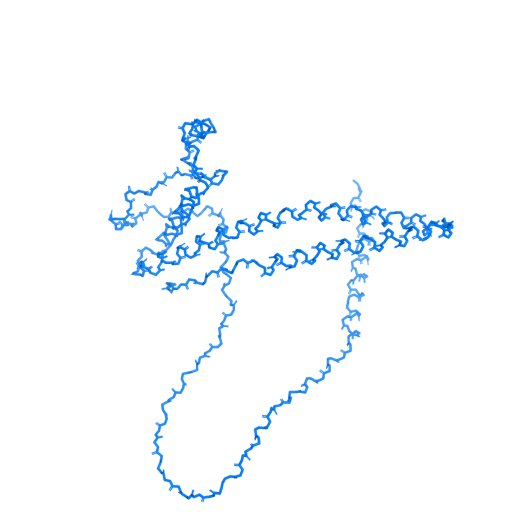OM 970 C CA . PRO A 1 126 ? 7.297 26.399 -19.514 1.00 57.19 126 PRO A CA 1
ATOM 971 C C . PRO A 1 126 ? 6.784 25.229 -18.677 1.00 57.19 126 PRO A C 1
ATOM 973 O O . PRO A 1 126 ? 7.391 24.157 -18.712 1.00 57.19 126 PRO A O 1
ATOM 976 N N . ALA A 1 127 ? 5.708 25.447 -17.915 1.00 59.50 127 ALA A N 1
ATOM 977 C CA . ALA A 1 127 ? 5.097 24.403 -17.103 1.00 59.50 127 ALA A CA 1
ATOM 978 C C . ALA A 1 127 ? 4.944 23.142 -17.962 1.00 59.50 127 ALA A C 1
ATOM 980 O O . ALA A 1 127 ? 4.179 23.128 -18.930 1.00 59.50 127 ALA A O 1
ATOM 981 N N . VAL A 1 128 ? 5.756 22.129 -17.658 1.00 61.22 128 VAL A N 1
ATOM 982 C CA . VAL A 1 128 ? 5.731 20.858 -18.370 1.00 61.22 128 VAL A CA 1
ATOM 983 C C . VAL A 1 128 ? 4.348 20.287 -18.112 1.00 61.22 128 VAL A C 1
ATOM 985 O O . VAL A 1 128 ? 3.929 20.169 -16.963 1.00 61.22 128 VAL A O 1
ATOM 988 N N . THR A 1 129 ? 3.607 20.007 -19.179 1.00 76.81 129 THR A N 1
ATOM 989 C CA . THR A 1 129 ? 2.291 19.378 -19.037 1.00 76.81 129 THR A CA 1
ATOM 990 C C . THR A 1 129 ? 2.447 18.022 -18.349 1.00 76.81 129 THR A C 1
ATOM 992 O O . THR A 1 129 ? 3.480 17.369 -18.514 1.00 76.81 129 THR A O 1
ATOM 995 N N . ASP A 1 130 ? 1.427 17.573 -17.615 1.00 71.81 130 ASP A N 1
ATOM 996 C CA . ASP A 1 130 ? 1.454 16.264 -16.945 1.00 71.81 130 ASP A CA 1
ATOM 997 C C . ASP A 1 130 ? 1.825 15.132 -17.928 1.00 71.81 130 ASP A C 1
ATOM 999 O O . ASP A 1 130 ? 2.631 14.261 -17.606 1.00 71.81 130 ASP A O 1
ATOM 1003 N N . GLU A 1 131 ? 1.336 15.206 -19.174 1.00 74.44 131 GLU A N 1
ATOM 1004 C CA . GLU A 1 131 ? 1.659 14.255 -20.250 1.00 74.44 131 GLU A CA 1
ATOM 1005 C C . GLU A 1 131 ? 3.140 14.274 -20.655 1.00 74.44 131 GLU A C 1
ATOM 1007 O O . GLU A 1 131 ? 3.745 13.234 -20.935 1.00 74.44 131 GLU A O 1
ATOM 1012 N N . GLU A 1 132 ? 3.752 15.456 -20.728 1.00 72.44 132 GLU A N 1
ATOM 1013 C CA . GLU A 1 132 ? 5.160 15.575 -21.090 1.00 72.44 132 GLU A CA 1
ATOM 1014 C C . GLU A 1 132 ? 6.069 15.130 -19.938 1.00 72.44 132 GLU A C 1
ATOM 1016 O O . GLU A 1 132 ? 7.095 14.487 -20.182 1.00 72.44 132 GLU A O 1
ATOM 1021 N N . TYR A 1 133 ? 5.665 15.385 -18.692 1.00 71.19 133 TYR A N 1
ATOM 1022 C CA . TYR A 1 133 ? 6.341 14.864 -17.508 1.00 71.19 133 TYR A CA 1
ATOM 1023 C C . TYR A 1 133 ? 6.298 13.330 -17.479 1.00 71.19 133 TYR A C 1
ATOM 1025 O O . TYR A 1 133 ? 7.342 12.689 -17.339 1.00 71.19 133 TYR A O 1
ATOM 1033 N N . GLU A 1 134 ? 5.124 12.733 -17.709 1.00 73.38 134 GLU A N 1
ATOM 1034 C CA . GLU A 1 134 ? 4.953 11.278 -17.797 1.00 73.38 134 GLU A CA 1
ATOM 1035 C C . GLU A 1 134 ? 5.807 10.676 -18.925 1.00 73.38 134 GLU A C 1
ATOM 1037 O O . GLU A 1 134 ? 6.493 9.666 -18.748 1.00 73.38 134 GLU A O 1
ATOM 1042 N N . ARG A 1 135 ? 5.862 11.333 -20.089 1.00 76.50 135 ARG A N 1
ATOM 1043 C CA . ARG A 1 135 ? 6.716 10.888 -21.197 1.00 76.50 135 ARG A CA 1
ATOM 1044 C C . ARG A 1 135 ? 8.204 10.928 -20.829 1.00 76.50 135 ARG A C 1
ATOM 1046 O O . ARG A 1 135 ? 8.936 9.993 -21.168 1.00 76.50 135 ARG A O 1
ATOM 1053 N N . ARG A 1 136 ? 8.666 12.001 -20.174 1.00 74.94 136 ARG A N 1
ATOM 1054 C CA . ARG A 1 136 ? 10.070 12.157 -19.748 1.00 74.94 136 ARG A CA 1
ATOM 1055 C C . ARG A 1 136 ? 10.445 11.112 -18.692 1.00 74.94 136 ARG A C 1
ATOM 1057 O O . ARG A 1 136 ? 11.496 10.482 -18.827 1.00 74.94 136 ARG A O 1
ATOM 1064 N N . SER A 1 137 ? 9.582 10.871 -17.705 1.00 75.75 137 SER A N 1
ATOM 1065 C CA . SER A 1 137 ? 9.829 9.891 -16.640 1.00 75.75 137 SER A CA 1
ATOM 1066 C C . SER A 1 137 ? 9.867 8.454 -17.173 1.00 75.75 137 SER A C 1
ATOM 1068 O O . SER A 1 137 ? 10.806 7.715 -16.870 1.00 75.75 137 SER A O 1
ATOM 1070 N N . LEU A 1 138 ? 8.940 8.075 -18.061 1.00 80.62 138 LEU A N 1
ATOM 1071 C CA . LEU A 1 138 ? 8.945 6.760 -18.711 1.00 80.62 138 LEU A CA 1
ATOM 1072 C C . LEU A 1 138 ? 10.209 6.535 -19.543 1.00 80.62 138 LEU A C 1
ATOM 1074 O O . LEU A 1 138 ? 10.817 5.467 -19.458 1.00 80.62 138 LEU A O 1
ATOM 1078 N N . LYS A 1 139 ? 10.634 7.536 -20.327 1.00 80.38 139 LYS A N 1
ATOM 1079 C CA . LYS A 1 139 ? 11.877 7.448 -21.109 1.00 80.38 139 LYS A CA 1
ATOM 1080 C C . LYS A 1 139 ? 13.082 7.213 -20.199 1.00 80.38 139 LYS A C 1
ATOM 1082 O O . LYS A 1 139 ? 13.924 6.376 -20.518 1.00 80.38 139 LYS A O 1
ATOM 1087 N N . HIS A 1 140 ? 13.152 7.918 -19.071 1.00 80.50 140 HIS A N 1
ATOM 1088 C CA . HIS A 1 140 ? 14.236 7.727 -18.119 1.00 80.50 140 HIS A CA 1
ATOM 1089 C C . HIS A 1 140 ? 14.227 6.306 -17.538 1.00 80.50 140 HIS A C 1
ATOM 1091 O O . HIS A 1 140 ? 15.247 5.631 -17.601 1.00 80.50 140 HIS A O 1
ATOM 1097 N N . LEU A 1 141 ? 13.082 5.819 -17.046 1.00 83.81 141 LEU A N 1
ATOM 1098 C CA . LEU A 1 141 ? 12.963 4.470 -16.472 1.00 83.81 141 LEU A CA 1
ATOM 1099 C C . LEU A 1 141 ? 13.401 3.374 -17.452 1.00 83.81 141 LEU A C 1
ATOM 1101 O O . LEU A 1 141 ? 14.086 2.428 -17.056 1.00 83.81 141 LEU A O 1
ATOM 1105 N N . VAL A 1 142 ? 13.045 3.523 -18.733 1.00 83.88 142 VAL A N 1
ATOM 1106 C CA . VAL A 1 142 ? 13.523 2.641 -19.806 1.00 83.88 142 VAL A CA 1
ATOM 1107 C C . VAL A 1 142 ? 15.049 2.683 -19.892 1.00 83.88 142 VAL A C 1
ATOM 1109 O O . VAL A 1 142 ? 15.687 1.634 -19.872 1.00 83.88 142 VAL A O 1
ATOM 1112 N N . ASN A 1 143 ? 15.649 3.873 -19.935 1.00 81.75 143 ASN A N 1
ATOM 1113 C CA . ASN A 1 143 ? 17.100 4.021 -20.038 1.00 81.75 143 ASN A CA 1
ATOM 1114 C C . ASN A 1 143 ? 17.843 3.441 -18.823 1.00 81.75 143 ASN A C 1
ATOM 1116 O O . ASN A 1 143 ? 18.804 2.697 -19.014 1.00 81.75 143 ASN A O 1
ATOM 1120 N N . SER A 1 144 ? 17.393 3.701 -17.588 1.00 82.69 144 SER A N 1
ATOM 1121 C CA . SER A 1 144 ? 18.041 3.141 -16.389 1.00 82.69 144 SER A CA 1
ATOM 1122 C C . SER A 1 144 ? 17.936 1.615 -16.352 1.00 82.69 144 SER A C 1
ATOM 1124 O O . SER A 1 144 ? 18.833 0.931 -15.854 1.00 82.69 144 SER A O 1
ATOM 1126 N N . TYR A 1 145 ? 16.831 1.055 -16.855 1.00 87.94 145 TYR A N 1
ATOM 1127 C CA . TYR A 1 145 ? 16.679 -0.389 -16.993 1.00 87.94 145 TYR A CA 1
ATOM 1128 C C . TYR A 1 145 ? 17.707 -0.967 -17.971 1.00 87.94 145 TYR A C 1
ATOM 1130 O O . TYR A 1 145 ? 18.463 -1.863 -17.595 1.00 87.94 145 TYR A O 1
ATOM 1138 N N . LEU A 1 146 ? 17.789 -0.406 -19.182 1.00 86.88 146 LEU A N 1
ATOM 1139 C CA . LEU A 1 146 ? 18.741 -0.831 -20.212 1.00 86.88 146 LEU A CA 1
ATOM 1140 C C . LEU A 1 146 ? 20.194 -0.715 -19.740 1.00 86.88 146 LEU A C 1
ATOM 1142 O O . LEU A 1 146 ? 20.970 -1.650 -19.911 1.00 86.88 146 LEU A O 1
ATOM 1146 N N . GLN A 1 147 ? 20.551 0.393 -19.086 1.00 86.69 147 GLN A N 1
ATOM 1147 C CA . GLN A 1 147 ? 21.905 0.626 -18.587 1.00 86.69 147 GLN A CA 1
ATOM 1148 C C . GLN A 1 147 ? 22.328 -0.428 -17.555 1.00 86.69 147 GLN A C 1
ATOM 1150 O O . GLN A 1 147 ? 23.408 -1.007 -17.673 1.00 86.69 147 GLN A O 1
ATOM 1155 N N . ARG A 1 148 ? 21.474 -0.715 -16.561 1.00 84.69 148 ARG A N 1
ATOM 1156 C CA . ARG A 1 148 ? 21.747 -1.767 -15.563 1.00 84.69 148 ARG A CA 1
ATOM 1157 C C . ARG A 1 148 ? 21.865 -3.137 -16.213 1.00 84.69 148 ARG A C 1
ATOM 1159 O O . ARG A 1 148 ? 22.709 -3.938 -15.815 1.00 84.69 148 ARG A O 1
ATOM 1166 N N . HIS A 1 149 ? 21.030 -3.391 -17.212 1.00 87.88 149 HIS A N 1
ATOM 1167 C CA . HIS A 1 149 ? 21.044 -4.651 -17.926 1.00 87.88 149 HIS A CA 1
ATOM 1168 C C . HIS A 1 149 ? 22.331 -4.854 -18.719 1.00 87.88 149 HIS A C 1
ATOM 1170 O O . HIS A 1 149 ? 22.983 -5.876 -18.546 1.00 87.88 149 HIS A O 1
ATOM 1176 N N . TRP A 1 150 ? 22.748 -3.877 -19.525 1.00 87.62 150 TRP A N 1
ATOM 1177 C CA . TRP A 1 150 ? 23.987 -3.966 -20.304 1.00 87.62 150 TRP A CA 1
ATOM 1178 C C . TRP A 1 150 ? 25.243 -3.982 -19.437 1.00 87.62 150 TRP A C 1
ATOM 1180 O O . TRP A 1 150 ? 26.202 -4.663 -19.786 1.00 87.62 150 TRP A O 1
ATOM 1190 N N . ALA A 1 151 ? 25.232 -3.307 -18.284 1.00 85.12 151 ALA A N 1
ATOM 1191 C CA . ALA A 1 151 ? 26.323 -3.414 -17.318 1.00 85.12 151 ALA A CA 1
ATOM 1192 C C . ALA A 1 151 ? 26.490 -4.853 -16.792 1.00 85.12 151 ALA A C 1
ATOM 1194 O O . ALA A 1 151 ? 27.610 -5.300 -16.555 1.00 85.12 151 ALA A O 1
ATOM 1195 N N . LYS A 1 152 ? 25.382 -5.587 -16.625 1.00 88.94 152 LYS A N 1
ATOM 1196 C CA . LYS A 1 152 ? 25.386 -6.979 -16.151 1.00 88.94 152 LYS A CA 1
ATOM 1197 C C . LYS A 1 152 ? 25.598 -7.996 -17.280 1.00 88.94 152 LYS A C 1
ATOM 1199 O O . LYS A 1 152 ? 26.276 -9.000 -17.078 1.00 88.94 152 LYS A O 1
ATOM 1204 N N . TYR A 1 153 ? 25.032 -7.735 -18.455 1.00 89.00 153 TYR A N 1
ATOM 1205 C CA . TYR A 1 153 ? 25.014 -8.619 -19.620 1.00 89.00 153 TYR A CA 1
ATOM 1206 C C . TYR A 1 153 ? 25.478 -7.860 -20.875 1.00 89.00 153 TYR A C 1
ATOM 1208 O O . TYR A 1 153 ? 24.670 -7.566 -21.762 1.00 89.00 153 TYR A O 1
ATOM 1216 N N . PRO A 1 154 ? 26.781 -7.547 -20.986 1.00 89.94 154 PRO A N 1
ATOM 1217 C CA . PRO A 1 154 ? 27.303 -6.738 -22.090 1.00 89.94 154 PRO A CA 1
ATOM 1218 C C . PRO A 1 154 ? 27.140 -7.408 -23.464 1.00 89.94 154 PRO A C 1
ATOM 1220 O O . PRO A 1 154 ? 27.076 -6.724 -24.479 1.00 89.94 154 PRO A O 1
ATOM 1223 N N . ASN A 1 155 ? 27.010 -8.739 -23.499 1.00 90.75 155 ASN A N 1
ATOM 1224 C CA . ASN A 1 155 ? 26.882 -9.533 -24.726 1.00 90.75 155 ASN A CA 1
ATOM 1225 C C . ASN A 1 155 ? 25.423 -9.890 -25.079 1.00 90.75 155 ASN A C 1
ATOM 1227 O O . ASN A 1 155 ? 25.186 -10.854 -25.805 1.00 90.75 155 ASN A O 1
ATOM 1231 N N . CYS A 1 156 ? 24.437 -9.163 -24.541 1.00 87.06 156 CYS A N 1
ATOM 1232 C CA . CYS A 1 156 ? 23.021 -9.368 -24.853 1.00 87.06 156 CYS A CA 1
ATOM 1233 C C . CYS A 1 156 ? 22.755 -9.204 -26.362 1.00 87.06 156 CYS A C 1
ATOM 1235 O O . CYS A 1 156 ? 22.914 -8.117 -26.923 1.00 87.06 156 CYS A O 1
ATOM 1237 N N . THR A 1 157 ? 22.311 -10.280 -27.014 1.00 91.69 157 THR A N 1
ATOM 1238 C CA . THR A 1 157 ? 21.926 -10.287 -28.436 1.00 91.69 157 THR A CA 1
ATOM 1239 C C . THR A 1 157 ? 20.445 -9.960 -28.653 1.00 91.69 157 THR A C 1
ATOM 1241 O O . THR A 1 157 ? 20.047 -9.606 -29.759 1.00 91.69 157 THR A O 1
ATOM 1244 N N . GLU A 1 158 ? 19.623 -10.021 -27.602 1.00 92.88 158 GLU A N 1
ATOM 1245 C CA . GLU A 1 158 ? 18.163 -9.854 -27.645 1.00 92.88 158 GLU A CA 1
ATOM 1246 C C . GLU A 1 158 ? 17.721 -8.395 -27.403 1.00 92.88 158 GLU A C 1
ATOM 1248 O O . GLU A 1 158 ? 16.822 -8.120 -26.606 1.00 92.88 158 GLU A O 1
ATOM 1253 N N . GLN A 1 159 ? 18.353 -7.433 -28.081 1.00 89.00 159 GLN A N 1
ATOM 1254 C CA . GLN A 1 159 ? 18.156 -5.997 -27.812 1.00 89.00 159 GLN A CA 1
ATOM 1255 C C . GLN A 1 159 ? 16.694 -5.538 -27.943 1.00 89.00 159 GLN A C 1
ATOM 1257 O O . GLN A 1 159 ? 16.223 -4.722 -27.150 1.00 89.00 159 GLN A O 1
ATOM 1262 N N . GLU A 1 160 ? 15.954 -6.074 -28.916 1.00 91.12 160 GLU A N 1
ATOM 1263 C CA . GLU A 1 160 ? 14.546 -5.721 -29.127 1.00 91.12 160 GLU A CA 1
ATOM 1264 C C . GLU A 1 160 ? 13.640 -6.219 -27.992 1.00 91.12 160 GLU A C 1
ATOM 1266 O O . GLU A 1 160 ? 12.775 -5.473 -27.523 1.00 91.12 160 GLU A O 1
ATOM 1271 N N . LEU A 1 161 ? 13.861 -7.451 -27.511 1.00 92.12 161 LEU A N 1
ATOM 1272 C CA . LEU A 1 161 ? 13.119 -8.012 -26.375 1.00 92.12 161 LEU A CA 1
ATOM 1273 C C . LEU A 1 161 ? 13.435 -7.246 -25.095 1.00 92.12 161 LEU A C 1
ATOM 1275 O O . LEU A 1 161 ? 12.524 -6.904 -24.342 1.00 92.12 161 LEU A O 1
ATOM 1279 N N . LEU A 1 162 ? 14.707 -6.903 -24.896 1.00 91.00 162 LEU A N 1
ATOM 1280 C CA . LEU A 1 162 ? 15.144 -6.113 -23.758 1.00 91.00 162 LEU A CA 1
ATOM 1281 C C . LEU A 1 162 ? 14.487 -4.724 -23.738 1.00 91.00 162 LEU A C 1
ATOM 1283 O O . LEU A 1 162 ? 13.984 -4.291 -22.703 1.00 91.00 162 LEU A O 1
ATOM 1287 N N . LEU A 1 163 ? 14.445 -4.031 -24.880 1.00 89.44 163 LEU A N 1
ATOM 1288 C CA . LEU A 1 163 ? 13.776 -2.732 -24.993 1.00 89.44 163 LEU A CA 1
ATOM 1289 C C . LEU A 1 163 ? 12.270 -2.840 -24.729 1.00 89.44 163 LEU A C 1
ATOM 1291 O O . LEU A 1 163 ? 11.681 -1.946 -24.115 1.00 89.44 163 LEU A O 1
ATOM 1295 N N . ALA A 1 164 ? 11.633 -3.909 -25.203 1.00 92.31 164 ALA A N 1
ATOM 1296 C CA . ALA A 1 164 ? 10.223 -4.149 -24.941 1.00 92.31 164 ALA A CA 1
ATOM 1297 C C . ALA A 1 164 ? 9.971 -4.385 -23.439 1.00 92.31 164 ALA A C 1
ATOM 1299 O O . ALA A 1 164 ? 9.059 -3.782 -22.873 1.00 92.31 164 ALA A O 1
ATOM 1300 N N . ASP A 1 165 ? 10.811 -5.180 -22.773 1.00 93.56 165 ASP A N 1
ATOM 1301 C CA . ASP A 1 165 ? 10.722 -5.431 -21.330 1.00 93.56 165 ASP A CA 1
ATOM 1302 C C . ASP A 1 165 ? 10.981 -4.172 -20.505 1.00 93.56 165 ASP A C 1
ATOM 1304 O O . ASP A 1 165 ? 10.245 -3.899 -19.559 1.00 93.56 165 ASP A O 1
ATOM 1308 N N . ALA A 1 166 ? 11.952 -3.352 -20.912 1.00 91.62 166 ALA A N 1
ATOM 1309 C CA . ALA A 1 166 ? 12.227 -2.061 -20.293 1.00 91.62 166 ALA A CA 1
ATOM 1310 C C . ALA A 1 166 ? 10.995 -1.143 -20.329 1.00 91.62 166 ALA A C 1
ATOM 1312 O O . ALA A 1 166 ? 10.649 -0.510 -19.331 1.00 91.62 166 ALA A O 1
ATOM 1313 N N . LYS A 1 167 ? 10.296 -1.091 -21.473 1.00 91.50 167 LYS A N 1
ATOM 1314 C CA . LYS A 1 167 ? 9.056 -0.312 -21.632 1.00 91.50 167 LYS A CA 1
ATOM 1315 C C . LYS A 1 167 ? 7.928 -0.852 -20.759 1.00 91.50 167 LYS A C 1
ATOM 1317 O O . LYS A 1 167 ? 7.205 -0.061 -20.153 1.00 91.50 167 LYS A O 1
ATOM 1322 N N . ASP A 1 168 ? 7.775 -2.171 -20.683 1.00 93.81 168 ASP A N 1
ATOM 1323 C CA . ASP A 1 168 ? 6.741 -2.796 -19.859 1.00 93.81 168 ASP A CA 1
ATOM 1324 C C . ASP A 1 168 ? 7.027 -2.605 -18.357 1.00 93.81 168 ASP A C 1
ATOM 1326 O O . ASP A 1 168 ? 6.110 -2.293 -17.595 1.00 93.81 168 ASP A O 1
ATOM 1330 N N . HIS A 1 169 ? 8.294 -2.679 -17.926 1.00 92.56 169 HIS A N 1
ATOM 1331 C CA . HIS A 1 169 ? 8.706 -2.333 -16.557 1.00 92.56 169 HIS A CA 1
ATOM 1332 C C . HIS A 1 169 ? 8.518 -0.857 -16.237 1.00 92.56 169 HIS A C 1
ATOM 1334 O O . HIS A 1 169 ? 8.035 -0.557 -15.149 1.00 92.56 169 HIS A O 1
ATOM 1340 N N . ALA A 1 170 ? 8.828 0.057 -17.156 1.00 89.00 170 ALA A N 1
ATOM 1341 C CA . ALA A 1 170 ? 8.602 1.485 -16.941 1.00 89.00 170 ALA A CA 1
ATOM 1342 C C . ALA A 1 170 ? 7.112 1.797 -16.723 1.00 89.00 170 ALA A C 1
ATOM 1344 O O . ALA A 1 170 ? 6.760 2.490 -15.769 1.00 89.00 170 ALA A O 1
ATOM 1345 N N . LYS A 1 171 ? 6.226 1.222 -17.550 1.00 90.88 171 LYS A N 1
ATOM 1346 C CA . LYS A 1 171 ? 4.768 1.353 -17.384 1.00 90.88 171 LYS A CA 1
ATOM 1347 C C . LYS A 1 171 ? 4.280 0.762 -16.065 1.00 90.88 171 LYS A C 1
ATOM 1349 O O . LYS A 1 171 ? 3.473 1.380 -15.377 1.00 90.88 171 LYS A O 1
ATOM 1354 N N . TRP A 1 172 ? 4.765 -0.429 -15.711 1.00 94.75 172 TRP A N 1
ATOM 1355 C CA . TRP A 1 172 ? 4.432 -1.054 -14.433 1.00 94.75 172 TRP A CA 1
ATOM 1356 C C . TRP A 1 172 ? 4.869 -0.188 -13.251 1.00 94.75 172 TRP A C 1
ATOM 1358 O O . TRP A 1 172 ? 4.078 0.022 -12.338 1.00 94.75 172 TRP A O 1
ATOM 1368 N N . PHE A 1 173 ? 6.092 0.343 -13.282 1.00 90.44 173 PHE A N 1
ATOM 1369 C CA . PHE A 1 173 ? 6.621 1.184 -12.215 1.00 90.44 173 PHE A CA 1
ATOM 1370 C C . PHE A 1 173 ? 5.812 2.474 -12.059 1.00 90.44 173 PHE A C 1
ATOM 1372 O O . PHE A 1 173 ? 5.462 2.827 -10.939 1.00 90.44 173 PHE A O 1
ATOM 1379 N N . ALA A 1 174 ? 5.446 3.137 -13.162 1.00 87.25 174 ALA A N 1
ATOM 1380 C CA . ALA A 1 174 ? 4.572 4.311 -13.121 1.00 87.25 174 ALA A CA 1
ATOM 1381 C C . ALA A 1 174 ? 3.228 3.994 -12.435 1.00 87.25 174 ALA A C 1
ATOM 1383 O O . ALA A 1 174 ? 2.814 4.695 -11.512 1.00 87.25 174 ALA A O 1
ATOM 1384 N N . ALA A 1 175 ? 2.597 2.874 -12.801 1.00 89.94 175 ALA A N 1
ATOM 1385 C CA . ALA A 1 175 ? 1.370 2.422 -12.148 1.00 89.94 175 ALA A CA 1
ATOM 1386 C C . ALA A 1 175 ? 1.579 2.041 -10.666 1.00 89.94 175 ALA A C 1
ATOM 1388 O O . ALA A 1 175 ? 0.679 2.239 -9.847 1.00 89.94 175 ALA A O 1
ATOM 1389 N N . ASP A 1 176 ? 2.737 1.475 -10.304 1.00 92.56 176 ASP A N 1
ATOM 1390 C CA . ASP A 1 176 ? 3.059 1.098 -8.921 1.00 92.56 176 ASP A CA 1
ATOM 1391 C C . ASP A 1 176 ? 3.297 2.336 -8.046 1.00 92.56 176 ASP A C 1
ATOM 1393 O O . ASP A 1 176 ? 2.854 2.366 -6.900 1.00 92.56 176 ASP A O 1
ATOM 1397 N N . VAL A 1 177 ? 3.904 3.396 -8.590 1.00 86.38 177 VAL A N 1
ATOM 1398 C CA . VAL A 1 177 ? 4.032 4.699 -7.917 1.00 86.38 177 VAL A CA 1
ATOM 1399 C C . VAL A 1 177 ? 2.654 5.274 -7.585 1.00 86.38 177 VAL A C 1
ATOM 1401 O O . VAL A 1 177 ? 2.413 5.646 -6.435 1.00 86.38 177 VAL A O 1
ATOM 1404 N N . ASP A 1 178 ? 1.722 5.273 -8.539 1.00 88.50 178 ASP A N 1
ATOM 1405 C CA . ASP A 1 178 ? 0.344 5.723 -8.307 1.00 88.50 178 ASP A CA 1
ATOM 1406 C C . ASP A 1 178 ? -0.391 4.862 -7.274 1.00 88.50 178 ASP A C 1
ATOM 1408 O O . ASP A 1 178 ? -1.117 5.378 -6.416 1.00 88.50 178 ASP A O 1
ATOM 1412 N N . TYR A 1 179 ? -0.203 3.542 -7.335 1.00 94.19 179 TYR A N 1
ATOM 1413 C CA . TYR A 1 179 ? -0.719 2.615 -6.330 1.00 94.19 179 TYR A CA 1
ATOM 1414 C C . TYR A 1 179 ? -0.171 2.952 -4.935 1.00 94.19 179 TYR A C 1
ATOM 1416 O O . TYR A 1 179 ? -0.948 3.086 -3.988 1.00 94.19 179 TYR A O 1
ATOM 1424 N N . ASN A 1 180 ? 1.145 3.135 -4.807 1.00 89.38 180 ASN A N 1
ATOM 1425 C CA . ASN A 1 180 ? 1.801 3.435 -3.537 1.00 89.38 180 ASN A CA 1
ATOM 1426 C C . ASN A 1 180 ? 1.363 4.799 -2.996 1.00 89.38 180 ASN A C 1
ATOM 1428 O O . ASN A 1 180 ? 1.140 4.925 -1.794 1.00 89.38 180 ASN A O 1
ATOM 1432 N N . LYS A 1 181 ? 1.149 5.797 -3.861 1.00 92.75 181 LYS A N 1
ATOM 1433 C CA . LYS A 1 181 ? 0.581 7.093 -3.470 1.00 92.75 181 LYS A CA 1
ATOM 1434 C C . LYS A 1 181 ? -0.807 6.928 -2.844 1.00 92.75 181 LYS A C 1
ATOM 1436 O O . LYS A 1 181 ? -1.017 7.362 -1.715 1.00 92.75 181 LYS A O 1
ATOM 1441 N N . LYS A 1 182 ? -1.722 6.224 -3.520 1.00 93.75 182 LYS A N 1
ATOM 1442 C CA . LYS A 1 182 ? -3.068 5.924 -2.990 1.00 93.75 182 LYS A CA 1
ATOM 1443 C C . LYS A 1 182 ? -3.010 5.123 -1.689 1.00 93.75 182 LYS A C 1
ATOM 1445 O O . LYS A 1 182 ? -3.833 5.314 -0.799 1.00 93.75 182 LYS A O 1
ATOM 1450 N N . PHE A 1 183 ? -2.039 4.220 -1.565 1.00 92.50 183 PHE A N 1
ATOM 1451 C CA . PHE A 1 183 ? -1.851 3.423 -0.355 1.00 92.50 183 PHE A CA 1
ATOM 1452 C C . PHE A 1 183 ? -1.380 4.293 0.818 1.00 92.50 183 PHE A C 1
ATOM 1454 O O . PHE A 1 183 ? -1.902 4.180 1.925 1.00 92.50 183 PHE A O 1
ATOM 1461 N N . LEU A 1 184 ? -0.449 5.218 0.571 1.00 90.94 184 LEU A N 1
ATOM 1462 C CA . LEU A 1 184 ? 0.015 6.181 1.569 1.00 90.94 184 LEU A CA 1
ATOM 1463 C C . LEU A 1 184 ? -1.109 7.119 2.021 1.00 90.94 184 LEU A C 1
ATOM 1465 O O . LEU A 1 184 ? -1.225 7.373 3.217 1.00 90.94 184 LEU A O 1
ATOM 1469 N N . GLU A 1 185 ? -1.985 7.555 1.114 1.00 93.19 185 GLU A N 1
ATOM 1470 C CA . GLU A 1 185 ? -3.163 8.376 1.440 1.00 93.19 185 GLU A CA 1
ATOM 1471 C C . GLU A 1 185 ? -4.138 7.686 2.418 1.00 93.19 185 GLU A C 1
ATOM 1473 O O . GLU A 1 185 ? -4.824 8.369 3.178 1.00 93.19 185 GLU A O 1
ATOM 1478 N N . LEU A 1 186 ? -4.166 6.347 2.476 1.00 94.69 186 LEU A N 1
ATOM 1479 C CA . LEU A 1 186 ? -4.969 5.592 3.453 1.00 94.69 186 LEU A CA 1
ATOM 1480 C C . LEU A 1 186 ? -4.338 5.524 4.854 1.00 94.69 186 LEU A C 1
ATOM 1482 O O . LEU A 1 186 ? -5.030 5.179 5.818 1.00 94.69 186 LEU A O 1
ATOM 1486 N N . THR A 1 187 ? -3.047 5.844 4.988 1.00 93.19 187 THR A N 1
ATOM 1487 C CA . THR A 1 187 ? -2.303 5.717 6.256 1.00 93.19 187 THR A CA 1
ATOM 1488 C C . THR A 1 187 ? -2.806 6.683 7.334 1.00 93.19 187 THR A C 1
ATOM 1490 O O . THR A 1 187 ? -3.127 6.214 8.427 1.00 93.19 187 THR A O 1
ATOM 1493 N N . PRO A 1 188 ? -2.972 7.997 7.066 1.00 97.25 188 PRO A N 1
ATOM 1494 C CA . PRO A 1 188 ? -3.463 8.933 8.078 1.00 97.25 188 PRO A CA 1
ATOM 1495 C C . PRO A 1 188 ? -4.868 8.584 8.576 1.00 97.25 188 PRO A C 1
ATOM 1497 O O . PRO A 1 188 ? -5.183 8.762 9.753 1.00 97.25 188 PRO A O 1
ATOM 1500 N N . GLU A 1 189 ? -5.720 8.066 7.687 1.00 94.94 189 GLU A N 1
ATOM 1501 C CA . GLU A 1 189 ? -7.056 7.619 8.067 1.00 94.94 189 GLU A CA 1
ATOM 1502 C C . GLU A 1 189 ? -6.995 6.415 9.012 1.00 94.94 189 GLU A C 1
ATOM 1504 O O . GLU A 1 189 ? -7.686 6.409 10.034 1.00 94.94 189 GLU A O 1
ATOM 1509 N N . PHE A 1 190 ? -6.146 5.428 8.710 1.00 96.75 190 PHE A N 1
ATOM 1510 C CA . PHE A 1 190 ? -5.936 4.278 9.586 1.00 96.75 190 PHE A CA 1
ATOM 1511 C C . PHE A 1 190 ? -5.418 4.703 10.963 1.00 96.75 190 PHE A C 1
ATOM 1513 O O . PHE A 1 190 ? -5.940 4.256 11.984 1.00 96.75 190 PHE A O 1
ATOM 1520 N N . ASP A 1 191 ? -4.432 5.602 11.006 1.00 96.19 191 ASP A N 1
ATOM 1521 C CA . ASP A 1 191 ? -3.876 6.110 12.260 1.00 96.19 191 ASP A CA 1
ATOM 1522 C C . ASP A 1 191 ? -4.925 6.834 13.108 1.00 96.19 191 ASP A C 1
ATOM 1524 O O . ASP A 1 191 ? -4.989 6.618 14.323 1.00 96.19 191 ASP A O 1
ATOM 1528 N N . ARG A 1 192 ? -5.801 7.628 12.475 1.00 97.94 192 ARG A N 1
ATOM 1529 C CA . ARG A 1 192 ? -6.948 8.250 13.150 1.00 97.94 192 ARG A CA 1
ATOM 1530 C C . ARG A 1 192 ? -7.886 7.193 13.735 1.00 97.94 192 ARG A C 1
ATOM 1532 O O . ARG A 1 192 ? -8.194 7.256 14.923 1.00 97.94 192 ARG A O 1
ATOM 1539 N N . LEU A 1 193 ? -8.310 6.210 12.937 1.00 96.62 193 LEU A N 1
ATOM 1540 C CA . LEU A 1 193 ? -9.224 5.150 13.386 1.00 96.62 193 LEU A CA 1
ATOM 1541 C C . LEU A 1 193 ? -8.621 4.297 14.507 1.00 96.62 193 LEU A C 1
ATOM 1543 O O . LEU A 1 193 ? -9.313 3.942 15.460 1.00 96.62 193 LEU A O 1
ATOM 1547 N N . ARG A 1 194 ? -7.320 4.006 14.436 1.00 96.88 194 ARG A N 1
ATOM 1548 C CA . ARG A 1 194 ? -6.586 3.313 15.498 1.00 96.88 194 ARG A CA 1
ATOM 1549 C C . ARG A 1 194 ? -6.536 4.146 16.778 1.00 96.88 194 ARG A C 1
ATOM 1551 O O . ARG A 1 194 ? -6.714 3.597 17.861 1.00 96.88 194 ARG A O 1
ATOM 1558 N N . SER A 1 195 ? -6.311 5.457 16.670 1.00 97.75 195 SER A N 1
ATOM 1559 C CA . SER A 1 195 ? -6.348 6.365 17.822 1.00 97.75 195 SER A CA 1
ATOM 1560 C C . SER A 1 195 ? -7.729 6.374 18.484 1.00 97.75 195 SER A C 1
ATOM 1562 O O . SER A 1 195 ? -7.818 6.212 19.699 1.00 97.75 195 SER A O 1
ATOM 1564 N N . GLU A 1 196 ? -8.804 6.469 17.696 1.00 97.25 196 GLU A N 1
ATOM 1565 C CA . GLU A 1 196 ? -10.191 6.401 18.185 1.00 97.25 196 GLU A CA 1
ATOM 1566 C C . GLU A 1 196 ? -10.490 5.067 18.877 1.00 97.25 196 GLU A C 1
ATOM 1568 O O . GLU A 1 196 ? -11.052 5.046 19.972 1.00 97.25 196 GLU A O 1
ATOM 1573 N N . ALA A 1 197 ? -10.054 3.952 18.285 1.00 97.44 197 ALA A N 1
ATOM 1574 C CA . ALA A 1 197 ? -10.195 2.631 18.886 1.00 97.44 197 ALA A CA 1
ATOM 1575 C C . ALA A 1 197 ? -9.451 2.522 20.228 1.00 97.44 197 ALA A C 1
ATOM 1577 O O . ALA A 1 197 ? -10.005 1.993 21.191 1.00 97.44 197 ALA A O 1
ATOM 1578 N N . ASN A 1 198 ? -8.233 3.058 20.325 1.00 96.19 198 ASN A N 1
ATOM 1579 C CA . ASN A 1 198 ? -7.467 3.061 21.573 1.00 96.19 198 ASN A CA 1
ATOM 1580 C C . ASN A 1 198 ? -8.143 3.916 22.654 1.00 96.19 198 ASN A C 1
ATOM 1582 O O . ASN A 1 198 ? -8.319 3.447 23.773 1.00 96.19 198 ASN A O 1
ATOM 1586 N N . GLN A 1 199 ? -8.604 5.124 22.312 1.00 96.44 199 GLN A N 1
ATOM 1587 C CA . GLN A 1 199 ? -9.341 5.986 23.245 1.00 96.44 199 GLN A CA 1
ATOM 1588 C C . GLN A 1 199 ? -10.621 5.309 23.755 1.00 96.44 199 GLN A C 1
ATOM 1590 O O . GLN A 1 199 ? -10.955 5.389 24.940 1.00 96.44 199 GLN A O 1
ATOM 1595 N N . PHE A 1 200 ? -11.328 4.602 22.871 1.00 96.44 200 PHE A N 1
ATOM 1596 C CA . PHE A 1 200 ? -12.484 3.799 23.249 1.00 96.44 200 PHE A CA 1
ATOM 1597 C C . PHE A 1 200 ? -12.108 2.659 24.207 1.00 96.44 200 PHE A C 1
ATOM 1599 O O . PHE A 1 200 ? -12.811 2.441 25.194 1.00 96.44 200 PHE A O 1
ATOM 1606 N N . MET A 1 201 ? -10.995 1.959 23.963 1.00 95.19 201 MET A N 1
ATOM 1607 C CA . MET A 1 201 ? -10.508 0.898 24.851 1.00 95.19 201 MET A CA 1
ATOM 1608 C C . MET A 1 201 ? -10.088 1.428 26.225 1.00 95.19 201 MET A C 1
ATOM 1610 O O . MET A 1 201 ? -10.424 0.813 27.236 1.00 95.19 201 MET A O 1
ATOM 1614 N N . ASP A 1 202 ? -9.448 2.592 26.299 1.00 93.50 202 ASP A N 1
ATOM 1615 C CA . ASP A 1 202 ? -9.107 3.226 27.578 1.00 93.50 202 ASP A CA 1
ATOM 1616 C C . ASP A 1 202 ? -10.375 3.565 28.378 1.00 93.50 202 ASP A C 1
ATOM 1618 O O . ASP A 1 202 ? -10.495 3.265 29.572 1.00 93.50 202 ASP A O 1
ATOM 1622 N N . LYS A 1 203 ? -11.387 4.116 27.696 1.00 92.06 203 LYS A N 1
ATOM 1623 C CA . LYS A 1 203 ? -12.708 4.366 28.283 1.00 92.06 203 LYS A CA 1
ATOM 1624 C C . LYS A 1 203 ? -13.373 3.065 28.741 1.00 92.06 203 LYS A C 1
ATOM 1626 O O . LYS A 1 203 ? -13.928 3.041 29.840 1.00 92.06 203 LYS A O 1
ATOM 1631 N N . TYR A 1 204 ? -13.292 1.992 27.952 1.00 90.94 204 TYR A N 1
ATOM 1632 C CA . TYR A 1 204 ? -13.823 0.670 28.297 1.00 90.94 204 TYR A CA 1
ATOM 1633 C C . TYR A 1 204 ? -13.211 0.120 29.586 1.00 90.94 204 TYR A C 1
ATOM 1635 O O . TYR A 1 204 ? -13.934 -0.301 30.490 1.00 90.94 204 TYR A O 1
ATOM 1643 N N . LEU A 1 205 ? -11.883 0.164 29.699 1.00 89.81 205 LEU A N 1
ATOM 1644 C CA . LEU A 1 205 ? -11.166 -0.315 30.879 1.00 89.81 205 LEU A CA 1
ATOM 1645 C C . LEU A 1 205 ? -11.571 0.479 32.128 1.00 89.81 205 LEU A C 1
ATOM 1647 O O . LEU A 1 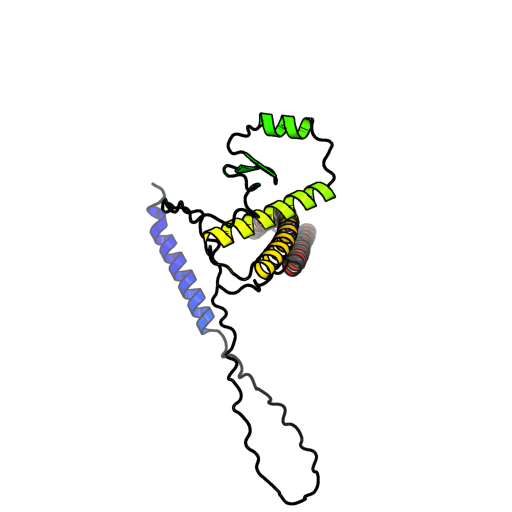205 ? -11.887 -0.121 33.153 1.00 89.81 205 LEU A O 1
ATOM 1651 N N . SER A 1 206 ? -11.711 1.804 32.016 1.00 87.56 206 SER A N 1
ATOM 1652 C CA . SER A 1 206 ? -12.166 2.649 33.134 1.00 87.56 206 SER A CA 1
ATOM 1653 C C . SER A 1 206 ? -13.584 2.319 33.630 1.00 87.56 206 SER A C 1
ATOM 1655 O O . SER A 1 206 ? -13.928 2.571 34.787 1.00 87.56 206 SER A O 1
ATOM 1657 N N . VAL A 1 207 ? -14.429 1.760 32.757 1.00 89.12 207 VAL A N 1
ATOM 1658 C CA . VAL A 1 207 ? -15.771 1.282 33.109 1.00 89.12 207 VAL A CA 1
ATOM 1659 C C . VAL A 1 207 ? -15.687 -0.052 33.844 1.00 89.12 207 VAL A C 1
ATOM 1661 O O . VAL A 1 207 ? -16.363 -0.233 34.861 1.00 89.12 207 VAL A O 1
ATOM 1664 N N . LEU A 1 208 ? -14.843 -0.969 33.360 1.00 83.94 208 LEU A N 1
ATOM 1665 C CA . LEU A 1 208 ? -14.624 -2.278 33.981 1.00 83.94 208 LEU A CA 1
ATOM 1666 C C . LEU A 1 208 ? -14.062 -2.175 35.404 1.00 83.94 208 LEU A C 1
ATOM 1668 O O . LEU A 1 208 ? -14.399 -3.004 36.246 1.00 83.94 208 LEU A O 1
ATOM 1672 N N . GLU A 1 209 ? -13.295 -1.128 35.708 1.00 90.38 209 GLU A N 1
ATOM 1673 C CA . GLU A 1 209 ? -12.751 -0.842 37.046 1.00 90.38 209 GLU A CA 1
ATOM 1674 C C . GLU A 1 209 ? -13.804 -0.411 38.094 1.00 90.38 209 GLU A C 1
ATOM 1676 O O . GLU A 1 209 ? -13.461 0.001 39.201 1.00 90.38 209 GLU A O 1
ATOM 1681 N N . GLY A 1 210 ? -15.101 -0.548 37.796 1.00 77.69 210 GLY A N 1
ATOM 1682 C CA . GLY A 1 210 ? -16.167 -0.493 38.804 1.00 77.69 210 GLY A CA 1
ATOM 1683 C C . GLY A 1 210 ? -17.129 0.686 38.679 1.00 77.69 210 GLY A C 1
ATOM 1684 O O . GLY A 1 210 ? -17.989 0.869 39.546 1.00 77.69 210 GLY A O 1
ATOM 1685 N N . LYS A 1 211 ? -17.062 1.468 37.595 1.00 80.12 211 LYS A N 1
ATOM 1686 C CA . LYS A 1 211 ? -18.087 2.478 37.303 1.00 80.12 211 LYS A CA 1
ATOM 1687 C C . LYS A 1 211 ? -19.330 1.803 36.729 1.00 80.12 211 LYS A C 1
ATOM 1689 O O . LYS A 1 211 ? -19.343 1.328 35.596 1.00 80.12 211 LYS A O 1
ATOM 1694 N N . LYS A 1 212 ? -20.424 1.798 37.495 1.00 86.12 212 LYS A N 1
ATOM 1695 C CA . LYS A 1 212 ? -21.740 1.424 36.963 1.00 86.12 212 LYS A CA 1
ATOM 1696 C C . LYS A 1 212 ? -22.201 2.495 35.972 1.00 86.12 212 LYS A C 1
ATOM 1698 O O . LYS A 1 212 ? -22.677 3.544 36.388 1.00 86.12 212 LYS A O 1
ATOM 1703 N N . LEU A 1 213 ? -22.092 2.208 34.676 1.00 89.25 213 LEU A N 1
ATOM 1704 C CA . LEU A 1 213 ? -22.721 3.018 33.632 1.00 89.25 213 LEU A CA 1
ATOM 1705 C C . LEU A 1 213 ? -24.245 2.965 33.768 1.00 89.25 213 LEU A C 1
ATOM 1707 O O . LEU A 1 213 ? -24.822 1.876 33.915 1.00 89.25 213 LEU A O 1
ATOM 1711 N N . SER A 1 214 ? -24.884 4.126 33.642 1.00 92.75 214 SER A N 1
ATOM 1712 C CA . SER A 1 214 ? -26.323 4.233 33.405 1.00 92.75 214 SER A CA 1
ATOM 1713 C C . SER A 1 214 ? -26.711 3.561 32.081 1.00 92.75 214 SER A C 1
ATOM 1715 O O . SER A 1 214 ? -25.879 3.340 31.199 1.00 92.75 214 SER A O 1
ATOM 1717 N N . GLN A 1 215 ? -27.994 3.234 31.912 1.00 91.81 215 GLN A N 1
ATOM 1718 C CA . GLN A 1 215 ? -28.486 2.614 30.677 1.00 91.81 215 GLN A CA 1
ATOM 1719 C C . GLN A 1 215 ? -28.212 3.482 29.438 1.00 91.81 215 GLN A C 1
ATOM 1721 O O . GLN A 1 215 ? -27.791 2.958 28.410 1.00 91.81 215 GLN A O 1
ATOM 1726 N N . ALA A 1 216 ? -28.392 4.801 29.552 1.00 93.94 216 ALA A N 1
ATOM 1727 C CA . ALA A 1 216 ? -28.118 5.739 28.465 1.00 93.94 216 ALA A CA 1
ATOM 1728 C C . ALA A 1 216 ? -26.628 5.749 28.081 1.00 93.94 216 ALA A C 1
ATOM 1730 O O . ALA A 1 216 ? -26.287 5.753 26.898 1.00 93.94 216 ALA A O 1
ATOM 1731 N N . GLU A 1 217 ? -25.726 5.696 29.064 1.00 92.38 217 GLU A N 1
ATOM 1732 C CA . GLU A 1 217 ? -24.290 5.636 28.789 1.00 92.38 217 GLU A CA 1
ATOM 1733 C C . GLU A 1 217 ? -23.874 4.302 28.162 1.00 92.38 217 GLU A C 1
ATOM 1735 O O . GLU A 1 217 ? -23.032 4.308 27.269 1.00 92.38 217 GLU A O 1
ATOM 1740 N N . ARG A 1 218 ? -24.484 3.176 28.564 1.00 91.12 218 ARG A N 1
ATOM 1741 C CA . ARG A 1 218 ? -24.252 1.871 27.915 1.00 91.12 218 ARG A CA 1
ATOM 1742 C C . ARG A 1 218 ? -24.667 1.890 26.451 1.00 91.12 218 ARG A C 1
ATOM 1744 O O . ARG A 1 218 ? -23.883 1.487 25.604 1.00 91.12 218 ARG A O 1
ATOM 1751 N N . GLN A 1 219 ? -25.849 2.421 26.145 1.00 94.12 219 GLN A N 1
ATOM 1752 C CA . GLN A 1 219 ? -26.319 2.543 24.762 1.00 94.12 219 GLN A CA 1
ATOM 1753 C C . GLN A 1 219 ? -25.395 3.434 23.926 1.00 94.12 219 GLN A C 1
ATOM 1755 O O . GLN A 1 219 ? -25.055 3.089 22.795 1.00 94.12 219 GLN A O 1
ATOM 1760 N N . LYS A 1 220 ? -24.937 4.560 24.490 1.00 94.56 220 LYS A N 1
ATOM 1761 C CA . LYS A 1 220 ? -23.950 5.426 23.832 1.00 94.56 220 LYS A CA 1
ATOM 1762 C C . LYS A 1 220 ? -22.633 4.686 23.584 1.00 94.56 220 LYS A C 1
ATOM 1764 O O . LYS A 1 220 ? -22.053 4.824 22.514 1.00 94.56 220 LYS A O 1
ATOM 1769 N N . PHE A 1 221 ? -22.181 3.907 24.561 1.00 93.94 221 PHE A N 1
ATOM 1770 C CA . PHE A 1 221 ? -20.952 3.129 24.484 1.00 93.94 221 PHE A CA 1
ATOM 1771 C C . PHE A 1 221 ? -21.030 2.021 23.419 1.00 93.94 221 PHE A C 1
ATOM 1773 O O . PHE A 1 221 ? -20.126 1.893 22.601 1.00 93.94 221 PHE A O 1
ATOM 1780 N N . GLU A 1 222 ? -22.132 1.273 23.363 1.00 94.44 222 GLU A N 1
ATOM 1781 C CA . GLU A 1 222 ? -22.387 0.262 22.326 1.00 94.44 222 GLU A CA 1
ATOM 1782 C C . GLU A 1 222 ? -22.462 0.883 20.923 1.00 94.44 222 GLU A C 1
ATOM 1784 O O . GLU A 1 222 ? -21.923 0.331 19.962 1.00 94.44 222 GLU A O 1
ATOM 1789 N N . ALA A 1 223 ? -23.097 2.052 20.793 1.00 96.62 223 ALA A N 1
ATOM 1790 C CA . ALA A 1 223 ? -23.159 2.775 19.526 1.00 96.62 223 ALA A CA 1
ATOM 1791 C C . ALA A 1 223 ? -21.767 3.236 19.059 1.00 96.62 223 ALA A C 1
ATOM 1793 O O . ALA A 1 223 ? -21.434 3.083 17.884 1.00 96.62 223 ALA A O 1
ATOM 1794 N N . GLU A 1 224 ? -20.946 3.750 19.978 1.00 96.69 224 GLU A N 1
ATOM 1795 C CA . GLU A 1 224 ? -19.558 4.151 19.720 1.00 96.69 224 GLU A CA 1
ATOM 1796 C C . GLU A 1 224 ? -18.703 2.950 19.289 1.00 96.69 224 GLU A C 1
ATOM 1798 O O . GLU A 1 224 ? -18.033 3.012 18.258 1.00 96.69 224 GLU A O 1
ATOM 1803 N N . GLN A 1 225 ? -18.815 1.818 19.993 1.00 96.81 225 GLN A N 1
ATOM 1804 C CA . GLN A 1 225 ? -18.152 0.566 19.622 1.00 96.81 225 GLN A CA 1
ATOM 1805 C C . GLN A 1 225 ? -18.521 0.135 18.201 1.00 96.81 225 GLN A C 1
ATOM 1807 O O . GLN A 1 225 ? -17.652 -0.165 17.381 1.00 96.81 225 GLN A O 1
ATOM 1812 N N . LYS A 1 226 ? -19.824 0.109 17.901 1.00 97.50 226 LYS A N 1
ATOM 1813 C CA . LYS A 1 226 ? -20.339 -0.305 16.596 1.00 97.50 226 LYS A CA 1
ATOM 1814 C C . LYS A 1 226 ? -19.841 0.616 15.483 1.00 97.50 226 LYS A C 1
ATOM 1816 O O . LYS A 1 226 ? -19.499 0.121 14.412 1.00 97.50 226 LYS A O 1
ATOM 1821 N N . ALA A 1 227 ? -19.773 1.923 15.734 1.00 97.81 227 ALA A N 1
ATOM 1822 C CA . ALA A 1 227 ? -19.247 2.893 14.780 1.00 97.81 227 ALA A CA 1
ATOM 1823 C C . ALA A 1 227 ? -17.753 2.670 14.499 1.00 97.81 227 ALA A C 1
ATOM 1825 O O . ALA A 1 227 ? -17.359 2.626 13.337 1.00 97.81 227 ALA A O 1
ATOM 1826 N N . ILE A 1 228 ? -16.934 2.453 15.535 1.00 96.88 228 ILE A N 1
ATOM 1827 C CA . ILE A 1 228 ? -15.496 2.173 15.378 1.00 96.88 228 ILE A CA 1
ATOM 1828 C C . ILE A 1 228 ? -15.279 0.890 14.571 1.00 96.88 228 ILE A C 1
ATOM 1830 O O . ILE A 1 228 ? -14.506 0.889 13.614 1.00 96.88 228 ILE A O 1
ATOM 1834 N N . VAL A 1 229 ? -15.997 -0.188 14.907 1.00 97.06 229 VAL A N 1
ATOM 1835 C CA . VAL A 1 229 ? -15.908 -1.465 14.181 1.00 97.06 229 VAL A CA 1
ATOM 1836 C C . VAL A 1 229 ? -16.331 -1.302 12.720 1.00 97.06 229 VAL A C 1
ATOM 1838 O O . VAL A 1 229 ? -15.639 -1.796 11.831 1.00 97.06 229 VAL A O 1
ATOM 1841 N N . ALA A 1 230 ? -17.427 -0.587 12.454 1.00 97.94 230 ALA A N 1
ATOM 1842 C CA . ALA A 1 230 ? -17.888 -0.329 11.093 1.00 97.94 230 ALA A CA 1
ATOM 1843 C C . ALA A 1 230 ? -16.868 0.492 10.285 1.00 97.94 230 ALA A C 1
ATOM 1845 O O . ALA A 1 230 ? -16.567 0.143 9.145 1.00 97.94 230 ALA A O 1
ATOM 1846 N N . ASN A 1 231 ? -16.292 1.538 10.883 1.00 97.75 231 ASN A N 1
ATOM 1847 C CA . ASN A 1 231 ? -15.303 2.389 10.224 1.00 97.75 231 ASN A CA 1
ATOM 1848 C C . ASN A 1 231 ? -14.002 1.632 9.916 1.00 97.75 231 ASN A C 1
ATOM 1850 O O . ASN A 1 231 ? -13.479 1.749 8.808 1.00 97.75 231 ASN A O 1
ATOM 1854 N N . LEU A 1 232 ? -13.503 0.827 10.862 1.00 97.31 232 LEU A N 1
ATOM 1855 C CA . LEU A 1 232 ? -12.343 -0.042 10.639 1.00 97.31 232 LEU A CA 1
ATOM 1856 C C . LEU A 1 232 ? -12.622 -1.084 9.550 1.00 97.31 232 LEU A C 1
ATOM 1858 O O . LEU A 1 232 ? -11.773 -1.316 8.695 1.00 97.31 232 LEU A O 1
ATOM 1862 N N . GLY A 1 233 ? -13.821 -1.674 9.536 1.00 97.25 233 GLY A N 1
ATOM 1863 C CA . GLY A 1 233 ? -14.251 -2.583 8.472 1.00 97.25 233 GLY A CA 1
ATOM 1864 C C . GLY A 1 233 ? -14.227 -1.917 7.094 1.00 97.25 233 GLY A C 1
ATOM 1865 O O . GLY A 1 233 ? -13.596 -2.431 6.174 1.00 97.25 233 GLY A O 1
ATOM 1866 N N . ALA A 1 234 ? -14.829 -0.733 6.968 1.00 97.69 234 ALA A N 1
ATOM 1867 C CA . ALA A 1 234 ? -14.865 0.023 5.716 1.00 97.69 234 ALA A CA 1
ATOM 1868 C C . ALA A 1 234 ? -13.474 0.498 5.250 1.00 97.69 234 ALA A C 1
ATOM 1870 O O . ALA A 1 234 ? -13.211 0.598 4.049 1.00 97.69 234 ALA A O 1
ATOM 1871 N N . HIS A 1 235 ? -12.568 0.819 6.180 1.00 97.25 235 HIS A N 1
ATOM 1872 C CA . HIS A 1 235 ? -11.166 1.105 5.856 1.00 97.25 235 HIS A CA 1
ATOM 1873 C C . HIS A 1 235 ? -10.454 -0.147 5.326 1.00 97.25 235 HIS A C 1
ATOM 1875 O O . HIS A 1 235 ? -9.913 -0.106 4.221 1.00 97.25 235 HIS A O 1
ATOM 1881 N N . ASN A 1 236 ? -10.570 -1.282 6.022 1.00 96.88 236 ASN A N 1
ATOM 1882 C CA . ASN A 1 236 ? -9.986 -2.556 5.593 1.00 96.88 236 ASN A CA 1
ATOM 1883 C C . ASN A 1 236 ? -10.503 -3.011 4.219 1.00 96.88 236 ASN A C 1
ATOM 1885 O O . ASN A 1 236 ? -9.745 -3.566 3.422 1.00 96.88 236 ASN A O 1
ATOM 1889 N N . GLU A 1 237 ? -11.784 -2.790 3.916 1.00 97.75 237 GLU A N 1
ATOM 1890 C CA . GLU A 1 237 ? -12.361 -3.093 2.603 1.00 97.75 237 GLU A CA 1
ATOM 1891 C C . GLU A 1 237 ? -11.736 -2.245 1.490 1.00 97.75 237 GLU A C 1
ATOM 1893 O O . GLU A 1 237 ? -11.384 -2.789 0.438 1.00 97.75 237 GLU A O 1
ATOM 1898 N N . ARG A 1 238 ? -11.547 -0.938 1.728 1.00 97.56 238 ARG A N 1
ATOM 1899 C CA . ARG A 1 238 ? -10.874 -0.026 0.789 1.00 97.56 238 ARG A CA 1
ATOM 1900 C C . ARG A 1 238 ? -9.409 -0.389 0.599 1.00 97.56 238 ARG A C 1
ATOM 1902 O O . ARG A 1 238 ? -8.958 -0.479 -0.541 1.00 97.56 238 ARG A O 1
ATOM 1909 N N . GLU A 1 239 ? -8.686 -0.667 1.680 1.00 97.31 239 GLU A N 1
ATOM 1910 C CA . GLU A 1 239 ? -7.297 -1.123 1.603 1.00 97.31 239 GLU A CA 1
ATOM 1911 C C . GLU A 1 239 ? -7.194 -2.447 0.832 1.00 97.31 239 GLU A C 1
ATOM 1913 O O . GLU A 1 239 ? -6.360 -2.597 -0.059 1.00 97.31 239 GLU A O 1
ATOM 1918 N N . SER A 1 240 ? -8.084 -3.402 1.111 1.00 96.44 240 SER A N 1
ATOM 1919 C CA . SER A 1 240 ? -8.127 -4.687 0.407 1.00 96.44 240 SER A CA 1
ATOM 1920 C C . SER A 1 240 ? -8.450 -4.517 -1.076 1.00 96.44 240 SER A C 1
ATOM 1922 O O . SER A 1 240 ? -7.860 -5.195 -1.916 1.00 96.44 240 SER A O 1
ATOM 1924 N N . ALA A 1 241 ? -9.382 -3.625 -1.417 1.00 97.31 241 ALA A N 1
ATOM 1925 C CA . ALA A 1 241 ? -9.695 -3.294 -2.803 1.00 97.31 241 ALA A CA 1
ATOM 1926 C C . ALA A 1 241 ? -8.481 -2.694 -3.518 1.00 97.31 241 ALA A C 1
ATOM 1928 O O . ALA A 1 241 ? -8.160 -3.134 -4.621 1.00 97.31 241 ALA A O 1
ATOM 1929 N N . LEU A 1 242 ? -7.766 -1.778 -2.860 1.00 96.81 242 LEU A N 1
ATOM 1930 C CA . LEU A 1 242 ? -6.546 -1.190 -3.393 1.00 96.81 242 LEU A CA 1
ATOM 1931 C C . LEU A 1 242 ? -5.455 -2.251 -3.592 1.00 96.81 242 LEU A C 1
ATOM 1933 O O . LEU A 1 242 ? -4.897 -2.353 -4.680 1.00 96.81 242 LEU A O 1
ATOM 1937 N N . ARG A 1 243 ? -5.201 -3.113 -2.598 1.00 95.19 243 ARG A N 1
ATOM 1938 C CA . ARG A 1 243 ? -4.231 -4.223 -2.705 1.00 95.19 243 ARG A CA 1
ATOM 1939 C C . ARG A 1 243 ? -4.543 -5.156 -3.876 1.00 95.19 243 ARG A C 1
ATOM 1941 O O . ARG A 1 243 ? -3.625 -5.595 -4.561 1.00 95.19 243 ARG A O 1
ATOM 1948 N N . ARG A 1 244 ? -5.825 -5.434 -4.138 1.00 96.62 244 ARG A N 1
ATOM 1949 C CA . ARG A 1 244 ? -6.257 -6.218 -5.311 1.00 96.62 244 ARG A CA 1
ATOM 1950 C C . ARG A 1 244 ? -6.021 -5.495 -6.638 1.00 96.62 244 ARG A C 1
ATOM 1952 O O . ARG A 1 244 ? -5.871 -6.169 -7.650 1.00 96.62 244 ARG A O 1
ATOM 1959 N N . SER A 1 245 ? -5.976 -4.163 -6.646 1.00 96.38 24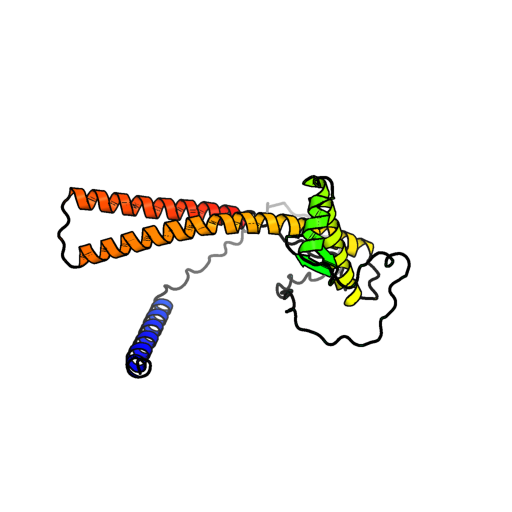5 SER A N 1
ATOM 1960 C CA . SER A 1 245 ? -5.636 -3.366 -7.829 1.00 96.38 245 SER A CA 1
ATOM 1961 C C . SER A 1 245 ? -4.136 -3.099 -7.983 1.00 96.38 245 SER A C 1
ATOM 1963 O O . SER A 1 245 ? -3.762 -2.296 -8.835 1.00 96.38 245 SER A O 1
ATOM 1965 N N . LYS A 1 246 ? -3.269 -3.720 -7.167 1.00 96.31 246 LYS A N 1
ATOM 1966 C CA . LYS A 1 246 ? -1.820 -3.558 -7.310 1.00 96.31 246 LYS A CA 1
ATOM 1967 C C . LYS A 1 246 ? -1.386 -4.016 -8.712 1.00 96.31 246 LYS A C 1
ATOM 1969 O O . LYS A 1 246 ? -1.720 -5.139 -9.102 1.00 96.31 246 LYS A O 1
ATOM 1974 N N . PRO A 1 247 ? -0.646 -3.191 -9.473 1.00 95.75 247 PRO A N 1
ATOM 1975 C CA . PRO A 1 247 ? -0.205 -3.573 -10.805 1.00 95.75 247 PRO A CA 1
ATOM 1976 C C . PRO A 1 247 ? 0.759 -4.762 -10.731 1.00 95.75 247 PRO A C 1
ATOM 1978 O O . PRO A 1 247 ? 1.682 -4.807 -9.913 1.00 95.75 247 PRO A O 1
ATOM 1981 N N . ILE A 1 248 ? 0.538 -5.746 -11.600 1.00 96.38 248 ILE A N 1
ATOM 1982 C CA . ILE A 1 248 ? 1.352 -6.962 -11.661 1.00 96.38 248 ILE A CA 1
ATOM 1983 C C . ILE A 1 248 ? 2.658 -6.637 -12.383 1.00 96.38 248 ILE A C 1
ATOM 1985 O O . ILE A 1 248 ? 2.636 -6.148 -13.513 1.00 96.38 248 ILE A O 1
ATOM 1989 N N . LYS A 1 249 ? 3.793 -6.938 -11.743 1.00 94.69 249 LYS A N 1
ATOM 1990 C CA . LYS A 1 249 ? 5.116 -6.778 -12.356 1.00 94.69 249 LYS A CA 1
ATOM 1991 C C . LYS A 1 249 ? 5.218 -7.699 -13.575 1.00 94.69 249 LYS A C 1
ATOM 1993 O O . LYS A 1 249 ? 5.028 -8.909 -13.412 1.00 94.69 249 LYS A O 1
ATOM 1998 N N . PRO A 1 250 ? 5.497 -7.180 -14.784 1.00 95.44 250 PRO A N 1
ATOM 1999 C CA . PRO A 1 250 ? 5.583 -8.032 -15.950 1.00 95.44 250 PRO A CA 1
ATOM 2000 C C . PRO A 1 250 ? 6.840 -8.894 -15.852 1.00 95.44 250 PRO A C 1
ATOM 2002 O O . PRO A 1 250 ? 7.889 -8.471 -15.347 1.00 95.44 250 PRO A O 1
ATOM 2005 N N . LYS A 1 251 ? 6.700 -10.138 -16.308 1.00 94.56 251 LYS A N 1
ATOM 2006 C CA . LYS A 1 251 ? 7.808 -11.084 -16.387 1.00 94.56 251 LYS A CA 1
ATOM 2007 C C . LYS A 1 251 ? 8.702 -10.692 -17.567 1.00 94.56 251 LYS A C 1
ATOM 2009 O O . LYS A 1 251 ? 8.154 -10.458 -18.645 1.00 94.56 251 LYS A O 1
ATOM 2014 N N . PRO A 1 252 ? 10.030 -10.625 -17.381 1.00 91.44 252 PRO A N 1
ATOM 2015 C CA . PRO A 1 252 ? 10.953 -10.442 -18.492 1.00 91.44 252 PRO A CA 1
ATOM 2016 C C . PRO A 1 252 ? 10.759 -11.532 -19.555 1.00 91.44 252 PRO A C 1
ATOM 2018 O O . PRO A 1 252 ? 10.531 -12.694 -19.215 1.00 91.44 252 PRO A O 1
ATOM 2021 N N . ARG A 1 253 ? 10.815 -11.145 -20.829 1.00 89.62 253 ARG A N 1
ATOM 2022 C CA . ARG A 1 253 ? 10.832 -12.044 -21.989 1.00 89.62 253 ARG A CA 1
ATOM 2023 C C . ARG A 1 253 ? 12.247 -12.417 -22.396 1.00 89.62 253 ARG A C 1
ATOM 2025 O O . ARG A 1 253 ? 12.432 -13.517 -22.902 1.00 89.62 253 ARG A O 1
ATOM 2032 N N . HIS A 1 254 ? 13.205 -11.508 -22.228 1.00 84.00 254 HIS A N 1
ATOM 2033 C CA . HIS A 1 254 ? 14.599 -11.826 -22.512 1.00 84.00 254 HIS A CA 1
ATOM 2034 C C . HIS A 1 254 ? 15.108 -12.870 -21.512 1.00 84.00 254 HIS A C 1
ATOM 2036 O O . HIS A 1 254 ? 14.773 -12.835 -20.324 1.00 84.00 254 HIS A O 1
ATOM 2042 N N . THR A 1 255 ? 15.920 -13.801 -21.996 1.00 75.62 255 THR A N 1
ATOM 2043 C CA . THR A 1 255 ? 16.543 -14.840 -21.167 1.00 75.62 255 THR A CA 1
ATOM 2044 C C . THR A 1 255 ? 18.053 -14.743 -21.327 1.00 75.62 255 THR A C 1
ATOM 2046 O O . THR A 1 255 ? 18.560 -14.880 -22.441 1.00 75.62 255 THR A O 1
ATOM 2049 N N . HIS A 1 256 ? 18.780 -14.478 -20.238 1.00 68.12 256 HIS A N 1
ATOM 2050 C CA . HIS A 1 256 ? 20.249 -14.469 -20.209 1.00 68.12 256 HIS A CA 1
ATOM 2051 C C . HIS A 1 256 ? 20.786 -15.241 -19.016 1.00 68.12 256 HIS A C 1
ATOM 2053 O O . HIS A 1 256 ? 20.199 -15.099 -17.918 1.00 68.12 256 HIS A O 1
#